Protein AF-A0A1E7L9Y3-F1 (afdb_monomer)

Secondary structure (DSSP, 8-state):
---SHHHHHHHHHHHHHHHHHHHTTSSS-HHHHHHHHHTT--HHHHHHHHTS-HHHHHHHHHHHHHHTT-SSHHHHHHHHHHTT-SPPP---TT--PPPPHHHHHHHHHHHTT--HHHHHHHHTS-HHHHHHHHHHHHHHTT-SSHHHHHHHHHHHHHHHHTT-----TTT-------HHHHHHHH-GGG----SS------TT-HHHHHHHHHHHHHHHHT---

Foldseek 3Di:
DPPDVVVLVVVLVLLVVLQVVLCVVAVDRLLVLLQCVLVQDDLVRVCVVVVHDSVSSVVSLVSLCVSNVAPDSLLSLLVCLVSCSHPQDPQPPPLPDDDDPLLLLLLVCSNNRDDLVRSCVVVVHDSVVSVVSVVVLCVSRVRNDSSNSSSNSSSVLVVVQVDPQPCPPQPNDRDTDGPVNVDVVPDPPPPDDDDDDDDDDDPPRPVVVVVVVVVVVVVVVPDDD

pLDDT: mean 78.8, std 20.74, range [34.38, 98.5]

Mean predicted aligned error: 11.63 Å

Solvent-accessible surface area (backbone atoms only — not comparable to full-atom values): 13146 Å² total; per-residue (Å²): 142,80,75,65,71,60,54,54,55,54,51,39,53,52,51,50,51,37,48,54,56,47,33,77,78,35,103,52,64,52,69,56,56,51,42,40,34,36,71,31,46,49,55,63,56,50,11,58,75,72,74,50,56,44,65,59,43,53,50,50,56,49,50,49,19,62,59,72,70,26,84,38,66,24,12,40,36,29,52,34,47,77,57,64,69,44,73,83,69,84,70,71,88,78,69,76,73,77,79,51,70,68,54,53,55,54,42,51,41,31,28,71,36,48,51,64,63,55,45,11,62,76,69,72,48,55,52,68,57,48,51,51,49,52,50,52,48,26,59,71,67,70,28,75,36,67,22,12,39,24,38,57,50,52,47,53,52,50,58,70,46,57,68,58,71,58,68,45,90,88,65,79,55,80,62,75,58,46,68,64,60,52,52,67,73,62,46,86,89,72,78,71,90,67,89,77,85,86,77,81,87,58,94,86,39,72,75,58,57,52,56,51,50,50,54,54,50,55,56,62,73,68,60,81,133

Radius of gyration: 22.55 Å; Cα contacts (8 Å, |Δi|>4): 216; chains: 1; bounding box: 69×43×46 Å

Sequence (225 aa):
MSTSTDRTATRTDALRKAIEQAARQTPRNPFEVIHLLAGGKRGPEIARTFGVGPDAIKDDTRLLRIKTRSRNNAELVGVCCVQGIVPLIPHPTGITKRILLRHSEILELKALGYTYEQTANTLRISLNTVQAHAKQFMFDFSARTAPHAVALYRQRINSVQGHINVSCENCQSSQCFSVFDVRQKLGEQKWKSDQYGQSFWCPNCPRVNSSIRAAHNARRAQTPQ

Structure (mmCIF, N/CA/C/O backbone):
data_AF-A0A1E7L9Y3-F1
#
_entry.id   AF-A0A1E7L9Y3-F1
#
loop_
_atom_site.group_PDB
_atom_site.id
_atom_site.type_symbol
_atom_site.label_atom_id
_atom_site.label_alt_id
_atom_site.label_comp_id
_atom_site.label_asym_id
_atom_site.label_entity_id
_atom_site.label_seq_id
_atom_site.pdbx_PDB_ins_code
_atom_site.Cartn_x
_atom_site.Cartn_y
_atom_site.Cartn_z
_atom_site.occupancy
_atom_site.B_iso_or_equiv
_atom_site.auth_seq_id
_atom_site.auth_comp_id
_atom_site.auth_asym_id
_atom_site.auth_atom_id
_atom_site.pdbx_PDB_model_num
ATOM 1 N N . MET A 1 1 ? -26.320 22.349 -11.290 1.00 55.09 1 MET A N 1
ATOM 2 C CA . MET A 1 1 ? -25.420 22.001 -10.163 1.00 55.09 1 MET A CA 1
ATOM 3 C C . MET A 1 1 ? -24.636 20.725 -10.508 1.00 55.09 1 MET A C 1
ATOM 5 O O . MET A 1 1 ? -24.915 19.680 -9.939 1.00 55.09 1 MET A O 1
ATOM 9 N N . SER A 1 2 ? -23.671 20.792 -11.437 1.00 53.31 2 SER A N 1
ATOM 10 C CA . SER A 1 2 ? -23.019 19.599 -12.034 1.00 53.31 2 SER A CA 1
ATOM 11 C C . SER A 1 2 ? -21.495 19.531 -11.817 1.00 53.31 2 SER A C 1
ATOM 13 O O . SER A 1 2 ? -20.782 18.941 -12.614 1.00 53.31 2 SER A O 1
ATOM 15 N N . THR A 1 3 ? -20.957 20.135 -10.754 1.00 66.06 3 THR A N 1
ATOM 16 C CA . THR A 1 3 ? -19.504 20.383 -10.616 1.00 66.06 3 THR A CA 1
ATOM 17 C C . THR A 1 3 ? -18.697 19.302 -9.877 1.00 66.06 3 THR A C 1
ATOM 19 O O . THR A 1 3 ? -17.488 19.456 -9.717 1.00 66.06 3 THR A O 1
ATOM 22 N N . SER A 1 4 ? -19.316 18.219 -9.389 1.00 62.91 4 SER A N 1
ATOM 23 C CA . SER A 1 4 ? -18.624 17.232 -8.534 1.00 62.91 4 SER A CA 1
ATOM 24 C C . SER A 1 4 ? -17.903 16.126 -9.319 1.00 62.91 4 SER A C 1
ATOM 26 O O . SER A 1 4 ? -16.740 15.854 -9.028 1.00 62.91 4 SER A O 1
ATOM 28 N N . THR A 1 5 ? -18.537 15.549 -10.344 1.00 70.12 5 THR A N 1
ATOM 29 C CA . THR A 1 5 ? -17.988 14.423 -11.128 1.00 70.12 5 THR A CA 1
ATOM 30 C C . THR A 1 5 ? -16.746 14.807 -11.942 1.00 70.12 5 THR A C 1
ATOM 32 O O . THR A 1 5 ? -15.845 13.994 -12.149 1.00 70.12 5 THR A O 1
ATOM 35 N N . ASP A 1 6 ? -16.653 16.074 -12.344 1.00 74.06 6 ASP A N 1
ATOM 36 C CA . ASP A 1 6 ? -15.557 16.597 -13.166 1.00 74.06 6 ASP A CA 1
ATOM 37 C C . ASP A 1 6 ? -14.222 16.677 -12.389 1.00 74.06 6 ASP A C 1
ATOM 39 O O . ASP A 1 6 ? -13.128 16.418 -12.903 1.00 74.06 6 ASP A O 1
ATOM 43 N N . ARG A 1 7 ? -14.300 16.921 -11.071 1.00 77.62 7 ARG A N 1
ATOM 44 C CA . ARG A 1 7 ? -13.115 17.012 -10.198 1.00 77.62 7 ARG A CA 1
ATOM 45 C C . ARG A 1 7 ? -12.420 15.667 -10.001 1.00 77.62 7 ARG A C 1
ATOM 47 O O . ARG A 1 7 ? -11.196 15.630 -9.873 1.00 77.62 7 ARG A O 1
ATOM 54 N N . THR A 1 8 ? -13.175 14.569 -9.951 1.00 75.50 8 THR A N 1
ATOM 55 C CA . THR A 1 8 ? -12.606 13.224 -9.788 1.00 75.50 8 THR A CA 1
ATOM 56 C C . THR A 1 8 ? -11.886 12.766 -11.048 1.00 75.50 8 THR A C 1
ATOM 58 O O . THR A 1 8 ? -10.740 12.342 -10.934 1.00 75.50 8 THR A O 1
ATOM 61 N N . ALA A 1 9 ? -12.490 12.951 -12.228 1.00 78.38 9 ALA A N 1
ATOM 62 C CA . ALA A 1 9 ? -11.870 12.596 -13.508 1.00 78.38 9 ALA A CA 1
ATOM 63 C C . ALA A 1 9 ? -10.541 13.343 -13.712 1.00 78.38 9 ALA A C 1
ATOM 65 O O . ALA A 1 9 ? -9.497 12.726 -13.924 1.00 78.38 9 ALA A O 1
ATOM 66 N N . THR A 1 10 ? -10.550 14.659 -13.475 1.00 84.94 10 THR A N 1
ATOM 67 C CA . THR A 1 10 ? -9.348 15.503 -13.567 1.00 84.94 10 THR A CA 1
ATOM 68 C C . THR A 1 10 ? -8.225 15.023 -12.635 1.00 84.94 10 THR A C 1
ATOM 70 O O . THR A 1 10 ? -7.048 15.023 -13.002 1.00 84.94 10 THR A O 1
ATOM 73 N N . ARG A 1 11 ? -8.565 14.586 -11.413 1.00 86.19 11 ARG A N 1
ATOM 74 C CA . ARG A 1 11 ? -7.581 14.091 -10.439 1.00 86.19 11 ARG A CA 1
ATOM 75 C C . ARG A 1 11 ? -7.005 12.730 -10.837 1.00 86.19 11 ARG A C 1
ATOM 77 O O . ARG A 1 11 ? -5.801 12.527 -10.670 1.00 86.19 11 ARG A O 1
ATOM 84 N N . THR A 1 12 ? -7.836 11.824 -11.349 1.00 85.44 12 THR A N 1
ATOM 85 C CA . THR A 1 12 ? -7.396 10.512 -11.845 1.00 85.44 12 THR A CA 1
ATOM 86 C C . THR A 1 12 ? -6.431 10.677 -13.014 1.00 85.44 12 THR A C 1
ATOM 88 O O . THR A 1 12 ? -5.347 10.093 -12.992 1.00 85.44 12 THR A O 1
ATOM 91 N N . ASP A 1 13 ? -6.752 11.552 -13.968 1.00 86.94 13 ASP A N 1
ATOM 92 C CA . ASP A 1 13 ? -5.899 11.826 -15.126 1.00 86.94 13 ASP A CA 1
ATOM 93 C C . ASP A 1 13 ? -4.568 12.466 -14.731 1.00 86.94 13 ASP A C 1
ATOM 95 O O . ASP A 1 13 ? -3.515 12.091 -15.250 1.00 86.94 13 ASP A O 1
ATOM 99 N N . ALA A 1 14 ? -4.580 13.400 -13.775 1.00 88.38 14 ALA A N 1
ATOM 100 C CA . ALA A 1 14 ? -3.355 14.004 -13.256 1.00 88.38 14 ALA A CA 1
ATOM 101 C C . ALA A 1 14 ? -2.440 12.964 -12.589 1.00 88.38 14 ALA A C 1
ATOM 103 O O . ALA A 1 14 ? -1.227 12.973 -12.813 1.00 88.38 14 ALA A O 1
ATOM 104 N N . LEU A 1 15 ? -3.009 12.041 -11.803 1.00 88.88 15 LEU A N 1
ATOM 105 C CA . LEU A 1 15 ? -2.243 10.954 -11.192 1.00 88.88 15 LEU A CA 1
ATOM 106 C C . LEU A 1 15 ? -1.694 9.993 -12.251 1.00 88.88 15 LEU A C 1
ATOM 108 O O . LEU A 1 15 ? -0.523 9.618 -12.185 1.00 88.88 15 LEU A O 1
ATOM 112 N N . ARG A 1 16 ? -2.514 9.624 -13.239 1.00 90.19 16 ARG A N 1
ATOM 113 C CA . ARG A 1 16 ? -2.102 8.745 -14.336 1.00 90.19 16 ARG A CA 1
ATOM 114 C C . ARG A 1 16 ? -0.939 9.350 -15.117 1.00 90.19 16 ARG A C 1
ATOM 116 O O . ARG A 1 16 ? 0.085 8.694 -15.269 1.00 90.19 16 ARG A O 1
ATOM 123 N N . LYS A 1 17 ? -1.034 10.634 -15.476 1.00 89.88 17 LYS A N 1
ATOM 124 C CA . LYS A 1 17 ? 0.053 11.391 -16.118 1.00 89.88 17 LYS A CA 1
ATOM 125 C C . LYS A 1 17 ? 1.317 11.436 -15.257 1.00 89.88 17 LYS A C 1
ATOM 127 O O . LYS A 1 17 ? 2.416 11.303 -15.785 1.00 89.88 17 LYS A O 1
ATOM 132 N N . ALA A 1 18 ? 1.198 11.601 -13.937 1.00 86.88 18 ALA A N 1
ATOM 133 C CA . ALA A 1 18 ? 2.355 11.587 -13.039 1.00 86.88 18 ALA A CA 1
ATOM 134 C C . ALA A 1 18 ? 3.056 10.215 -13.008 1.00 86.88 18 ALA A C 1
ATOM 136 O O . ALA A 1 18 ? 4.289 10.154 -12.995 1.00 86.88 18 ALA A O 1
ATOM 137 N N . ILE A 1 19 ? 2.284 9.124 -13.038 1.00 85.12 19 ILE A N 1
ATOM 138 C CA . ILE A 1 19 ? 2.801 7.751 -13.123 1.00 85.12 19 ILE A CA 1
ATOM 139 C C . ILE A 1 19 ? 3.438 7.499 -14.497 1.00 85.12 19 ILE A C 1
ATOM 141 O O . ILE A 1 19 ? 4.550 6.986 -14.569 1.00 85.12 19 ILE A O 1
ATOM 145 N N . GLU A 1 20 ? 2.805 7.930 -15.586 1.00 88.00 20 GLU A N 1
ATOM 146 C CA . GLU A 1 20 ? 3.357 7.835 -16.946 1.00 88.00 20 GLU A CA 1
ATOM 147 C C . GLU A 1 20 ? 4.657 8.635 -17.103 1.00 88.00 20 GLU A C 1
ATOM 149 O O . GLU A 1 20 ? 5.596 8.186 -17.755 1.00 88.00 20 GLU A O 1
ATOM 154 N N . GLN A 1 21 ? 4.773 9.799 -16.461 1.00 85.31 21 GLN A N 1
ATOM 155 C CA . GLN A 1 21 ? 6.038 10.535 -16.411 1.00 85.31 21 GLN A CA 1
ATOM 156 C C . GLN A 1 21 ? 7.130 9.760 -15.665 1.00 85.31 21 GLN A C 1
ATOM 158 O O . GLN A 1 21 ? 8.289 9.815 -16.072 1.00 85.31 21 GLN A O 1
ATOM 163 N N . ALA A 1 22 ? 6.784 9.037 -14.595 1.00 79.31 22 ALA A N 1
ATOM 164 C CA . ALA A 1 22 ? 7.725 8.144 -13.919 1.00 79.31 22 ALA A CA 1
ATOM 165 C C . ALA A 1 22 ? 8.143 6.974 -14.830 1.00 79.31 22 ALA A C 1
ATOM 167 O O . ALA A 1 22 ? 9.312 6.592 -14.831 1.00 79.31 22 ALA A O 1
ATOM 168 N N . ALA A 1 23 ? 7.223 6.470 -15.662 1.00 81.50 23 ALA A N 1
ATOM 169 C CA . ALA A 1 23 ? 7.503 5.435 -16.662 1.00 81.50 23 ALA A CA 1
ATOM 170 C C . ALA A 1 23 ? 8.553 5.870 -17.696 1.00 81.50 23 ALA A C 1
ATOM 172 O O . ALA A 1 23 ? 9.257 5.036 -18.239 1.00 81.50 23 ALA A O 1
ATOM 173 N N . ARG A 1 24 ? 8.691 7.173 -17.975 1.00 84.19 24 ARG A N 1
ATOM 174 C CA . ARG A 1 24 ? 9.738 7.678 -18.887 1.00 84.19 24 ARG A CA 1
ATOM 175 C C . ARG A 1 24 ? 11.131 7.685 -18.260 1.00 84.19 24 ARG A C 1
ATOM 177 O O . ARG A 1 24 ? 12.122 7.736 -18.974 1.00 84.19 24 ARG A O 1
ATOM 184 N N . GLN A 1 25 ? 11.200 7.706 -16.931 1.00 81.50 25 GLN A N 1
ATOM 185 C CA . GLN A 1 25 ? 12.446 7.794 -16.162 1.00 81.50 25 GLN A CA 1
ATOM 186 C C . GLN A 1 25 ? 12.905 6.433 -15.641 1.00 81.50 25 GLN A C 1
ATOM 188 O O . GLN A 1 25 ? 14.018 6.305 -15.141 1.00 81.50 25 GLN A O 1
ATOM 193 N N . THR A 1 26 ? 12.040 5.428 -15.735 1.00 80.31 26 THR A N 1
ATOM 194 C CA . THR A 1 26 ? 12.312 4.070 -15.284 1.00 80.31 26 THR A CA 1
ATOM 195 C C . THR A 1 26 ? 12.183 3.143 -16.483 1.00 80.31 26 THR A C 1
ATOM 197 O O . THR A 1 26 ? 11.253 3.289 -17.266 1.00 80.31 26 THR A O 1
ATOM 200 N N . PRO A 1 27 ? 13.080 2.166 -16.662 1.00 72.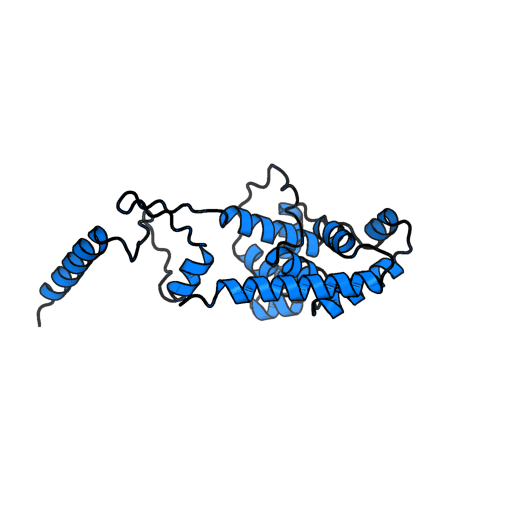69 27 PRO A N 1
ATOM 201 C CA . PRO A 1 27 ? 12.964 1.217 -17.769 1.00 72.69 27 PRO A CA 1
ATOM 202 C C . PRO A 1 27 ? 11.774 0.250 -17.602 1.00 72.69 27 PRO A C 1
ATOM 204 O O . PRO A 1 27 ? 11.532 -0.585 -18.466 1.00 72.69 27 PRO A O 1
ATOM 207 N N . ARG A 1 28 ? 11.056 0.315 -16.475 1.00 88.06 28 ARG A N 1
ATOM 208 C CA . ARG A 1 28 ? 10.052 -0.660 -16.039 1.00 88.06 28 ARG A CA 1
ATOM 209 C C . ARG A 1 28 ? 8.675 -0.016 -16.006 1.00 88.06 28 ARG A C 1
ATOM 211 O O . ARG A 1 28 ? 8.541 1.165 -15.698 1.00 88.06 28 ARG A O 1
ATOM 218 N N . ASN A 1 29 ? 7.638 -0.805 -16.280 1.00 91.94 29 ASN A N 1
ATOM 219 C CA . ASN A 1 29 ? 6.268 -0.314 -16.231 1.00 91.94 29 ASN A CA 1
ATOM 220 C C . ASN A 1 29 ? 5.867 -0.008 -14.769 1.00 91.94 29 ASN A C 1
ATOM 222 O O . ASN A 1 29 ? 5.747 -0.928 -13.954 1.00 91.94 29 ASN A O 1
ATOM 226 N N . PRO A 1 30 ? 5.620 1.262 -14.399 1.00 92.88 30 PRO A N 1
ATOM 227 C CA . PRO A 1 30 ? 5.332 1.623 -13.015 1.00 92.88 30 PRO A CA 1
ATOM 228 C C . PRO A 1 30 ? 3.996 1.069 -12.513 1.00 92.88 30 PRO A C 1
ATOM 230 O O . PRO A 1 30 ? 3.852 0.804 -11.318 1.00 92.88 30 PRO A O 1
ATOM 233 N N . PHE A 1 31 ? 3.028 0.854 -13.409 1.00 93.56 31 PHE A N 1
ATOM 234 C CA . PHE A 1 31 ? 1.752 0.235 -13.055 1.00 93.56 31 PHE A CA 1
ATOM 235 C C . PHE A 1 31 ? 1.953 -1.204 -12.580 1.00 93.56 31 PHE A C 1
ATOM 237 O O . PHE A 1 31 ? 1.324 -1.630 -11.614 1.00 93.56 31 PHE A O 1
ATOM 244 N N . GLU A 1 32 ? 2.880 -1.927 -13.202 1.00 95.12 32 GLU A N 1
ATOM 245 C CA . GLU A 1 32 ? 3.200 -3.303 -12.841 1.00 95.12 32 GLU A CA 1
ATOM 246 C C . GLU A 1 32 ? 3.916 -3.381 -11.485 1.00 95.12 32 GLU A C 1
ATOM 248 O O . GLU A 1 32 ? 3.566 -4.214 -10.650 1.00 95.12 32 GLU A O 1
ATOM 253 N N . VAL A 1 33 ? 4.833 -2.451 -11.191 1.00 96.31 33 VAL A N 1
ATOM 254 C CA . VAL A 1 33 ? 5.458 -2.346 -9.857 1.00 96.31 33 VAL A CA 1
ATOM 255 C C . VAL A 1 33 ? 4.400 -2.112 -8.773 1.00 96.31 33 VAL A C 1
ATOM 257 O O . VAL A 1 33 ? 4.411 -2.784 -7.739 1.00 96.31 33 VAL A O 1
ATOM 260 N N . ILE A 1 34 ? 3.457 -1.191 -9.004 1.00 96.50 34 ILE A N 1
ATOM 261 C CA . ILE A 1 34 ? 2.356 -0.917 -8.067 1.00 96.50 34 ILE A CA 1
ATOM 262 C C . ILE A 1 34 ? 1.451 -2.149 -7.928 1.00 96.50 34 ILE A C 1
ATOM 264 O O . ILE A 1 34 ? 1.059 -2.489 -6.810 1.00 96.50 34 ILE A O 1
ATOM 268 N N . HIS A 1 35 ? 1.158 -2.846 -9.027 1.00 95.69 35 HIS A N 1
ATOM 269 C CA . HIS A 1 35 ? 0.357 -4.067 -9.015 1.00 95.69 35 HIS A CA 1
ATOM 270 C C . HIS A 1 35 ? 1.017 -5.175 -8.184 1.00 95.69 35 HIS A C 1
ATOM 272 O O . HIS A 1 35 ? 0.372 -5.774 -7.325 1.00 95.69 35 HIS A O 1
ATOM 278 N N . LEU A 1 36 ? 2.323 -5.397 -8.350 1.00 96.50 36 LEU A N 1
ATOM 279 C CA . LEU A 1 36 ? 3.069 -6.387 -7.572 1.00 96.50 36 LEU A CA 1
ATOM 280 C C . LEU A 1 36 ? 3.144 -6.014 -6.081 1.00 96.50 36 LEU A C 1
ATOM 282 O O . LEU A 1 36 ? 3.015 -6.892 -5.224 1.00 96.50 36 LEU A O 1
ATOM 286 N N . LEU A 1 37 ? 3.300 -4.724 -5.752 1.00 97.12 37 LEU A N 1
ATOM 287 C CA . LEU A 1 37 ? 3.219 -4.240 -4.367 1.00 97.12 37 LEU A CA 1
ATOM 288 C C . LEU A 1 37 ? 1.842 -4.508 -3.754 1.00 97.12 37 LEU A C 1
ATOM 290 O O . LEU A 1 37 ? 1.753 -4.979 -2.616 1.00 97.12 37 LEU A O 1
ATOM 294 N N . ALA A 1 38 ? 0.781 -4.219 -4.508 1.00 96.56 38 ALA A N 1
ATOM 295 C CA . ALA A 1 38 ? -0.590 -4.465 -4.093 1.00 96.56 38 ALA A CA 1
ATOM 296 C C . ALA A 1 38 ? -0.861 -5.969 -3.921 1.00 96.56 38 ALA A C 1
ATOM 298 O O . ALA A 1 38 ? -1.507 -6.349 -2.953 1.00 96.56 38 ALA A O 1
ATOM 299 N N . GLY A 1 39 ? -0.274 -6.829 -4.760 1.00 95.56 39 GLY A N 1
ATOM 300 C CA . GLY A 1 39 ? -0.293 -8.293 -4.624 1.00 95.56 39 GLY A CA 1
ATOM 301 C C . GLY A 1 39 ? 0.621 -8.857 -3.525 1.00 95.56 39 GLY A C 1
ATOM 302 O O . GLY A 1 39 ? 0.790 -10.071 -3.407 1.00 95.56 39 GLY A O 1
ATOM 303 N N . GLY A 1 40 ? 1.262 -8.005 -2.719 1.00 96.06 40 GLY A N 1
ATOM 304 C CA . GLY A 1 40 ? 2.063 -8.433 -1.572 1.00 96.06 40 GLY A CA 1
ATOM 305 C C . GLY A 1 40 ? 3.446 -8.967 -1.894 1.00 96.06 40 GLY A C 1
ATOM 306 O O . GLY A 1 40 ? 4.041 -9.637 -1.044 1.00 96.06 40 GLY A O 1
ATOM 307 N N . LYS A 1 41 ? 3.980 -8.662 -3.079 1.00 97.56 41 LYS A N 1
ATOM 308 C CA . LYS A 1 41 ? 5.383 -8.925 -3.396 1.00 97.56 41 LYS A CA 1
ATOM 309 C C . LYS A 1 41 ? 6.283 -7.924 -2.665 1.00 97.56 41 LYS A C 1
ATOM 311 O O . LYS A 1 41 ? 5.975 -6.737 -2.549 1.00 97.56 41 LYS A O 1
ATOM 316 N N . ARG A 1 42 ? 7.407 -8.410 -2.142 1.00 97.62 42 ARG A N 1
ATOM 317 C CA . ARG A 1 42 ? 8.467 -7.589 -1.528 1.00 97.62 42 ARG A CA 1
ATOM 318 C C . ARG A 1 42 ? 9.461 -7.120 -2.592 1.00 97.62 42 ARG A C 1
ATOM 320 O O . ARG A 1 42 ? 9.576 -7.751 -3.633 1.00 97.62 42 ARG A O 1
ATOM 327 N N . GLY A 1 43 ? 10.238 -6.072 -2.305 1.00 97.12 43 GLY A N 1
ATOM 328 C CA . GLY A 1 43 ? 11.237 -5.513 -3.235 1.00 97.12 43 GLY A CA 1
ATOM 329 C C . GLY A 1 43 ? 12.118 -6.561 -3.940 1.00 97.12 43 GLY A C 1
ATOM 330 O O . GLY A 1 43 ? 12.152 -6.559 -5.165 1.00 97.12 43 GLY A O 1
ATOM 331 N N . PRO A 1 44 ? 12.732 -7.524 -3.221 1.00 98.00 44 PRO A N 1
ATOM 332 C CA . PRO A 1 44 ? 13.519 -8.588 -3.852 1.00 98.00 44 PRO A CA 1
ATOM 333 C C . PRO A 1 44 ? 12.708 -9.539 -4.746 1.00 98.00 44 PRO A C 1
ATOM 335 O O . PRO A 1 44 ? 13.233 -10.069 -5.716 1.00 98.00 44 PRO A O 1
ATOM 338 N N . GLU A 1 45 ? 11.433 -9.779 -4.430 1.00 98.06 45 GLU A N 1
ATOM 339 C CA . GLU A 1 45 ? 10.552 -10.608 -5.263 1.00 98.06 45 GLU A CA 1
ATOM 340 C C . GLU A 1 45 ? 10.167 -9.875 -6.548 1.00 98.06 45 GLU A C 1
ATOM 342 O O . GLU A 1 45 ? 10.200 -10.474 -7.614 1.00 98.06 45 GLU A O 1
ATOM 347 N N . ILE A 1 46 ? 9.857 -8.579 -6.443 1.00 97.62 46 ILE A N 1
ATOM 348 C CA . ILE A 1 46 ? 9.580 -7.706 -7.590 1.00 97.62 46 ILE A CA 1
ATOM 349 C C . ILE A 1 46 ? 10.818 -7.621 -8.487 1.00 97.62 46 ILE A C 1
ATOM 351 O O . ILE A 1 46 ? 10.716 -7.765 -9.698 1.00 97.62 46 ILE A O 1
ATOM 355 N N . ALA A 1 47 ? 11.998 -7.453 -7.888 1.00 96.88 47 ALA A N 1
ATOM 356 C CA . ALA A 1 47 ? 13.264 -7.375 -8.607 1.00 96.88 47 ALA A CA 1
ATOM 357 C C . ALA A 1 47 ? 13.532 -8.649 -9.423 1.00 96.88 47 ALA A C 1
ATOM 359 O O . ALA A 1 47 ? 13.892 -8.558 -10.594 1.00 96.88 47 ALA A O 1
ATOM 360 N N . ARG A 1 48 ? 13.250 -9.828 -8.844 1.00 97.56 48 ARG A N 1
ATOM 361 C CA . ARG A 1 48 ? 13.301 -11.107 -9.567 1.00 97.56 48 ARG A CA 1
ATOM 362 C C . ARG A 1 48 ? 12.312 -11.171 -10.727 1.00 97.56 48 ARG A C 1
ATOM 364 O O . ARG A 1 48 ? 12.698 -11.647 -11.785 1.00 97.56 48 ARG A O 1
ATOM 371 N N . THR A 1 49 ? 11.083 -10.677 -10.559 1.00 96.94 49 THR A N 1
ATOM 372 C CA . THR A 1 49 ? 10.094 -10.630 -11.652 1.00 96.94 49 THR A CA 1
ATOM 373 C C . THR A 1 49 ? 10.598 -9.821 -12.850 1.00 96.94 49 THR A C 1
ATOM 375 O O . THR A 1 49 ? 10.371 -10.220 -13.984 1.00 96.94 49 THR A O 1
ATOM 378 N N . PHE A 1 50 ? 11.318 -8.722 -12.609 1.00 96.31 50 PHE A N 1
ATOM 379 C CA . PHE A 1 50 ? 11.854 -7.859 -13.669 1.00 96.31 50 PHE A CA 1
ATOM 380 C C . PHE A 1 50 ? 13.275 -8.219 -14.133 1.00 96.31 50 PHE A C 1
ATOM 382 O O . PHE A 1 50 ? 13.784 -7.569 -15.040 1.00 96.31 50 PHE A O 1
ATOM 389 N N . GLY A 1 51 ? 13.941 -9.198 -13.512 1.00 95.75 51 GLY A N 1
ATOM 390 C CA . GLY A 1 51 ? 15.337 -9.532 -13.822 1.00 95.75 51 GLY A CA 1
ATOM 391 C C . GLY A 1 51 ? 16.338 -8.425 -13.462 1.00 95.75 51 GLY A C 1
ATOM 392 O O . GLY A 1 51 ? 17.313 -8.219 -14.178 1.00 95.75 51 GLY A O 1
ATOM 393 N N . VAL A 1 52 ? 16.101 -7.683 -12.373 1.00 96.56 52 VAL A N 1
ATOM 394 C CA . VAL A 1 52 ? 16.937 -6.540 -11.950 1.00 96.56 52 VAL A CA 1
ATOM 395 C C . VAL A 1 52 ? 17.396 -6.658 -10.497 1.00 96.56 52 VAL A C 1
ATOM 397 O O . VAL A 1 52 ? 16.923 -7.504 -9.739 1.00 96.56 52 VAL A O 1
ATOM 400 N N . GLY A 1 53 ? 18.318 -5.784 -10.083 1.00 96.56 53 GLY A N 1
ATOM 401 C CA . GLY A 1 53 ? 18.765 -5.691 -8.692 1.00 96.56 53 GLY A CA 1
ATOM 402 C C . GLY A 1 53 ? 17.684 -5.128 -7.745 1.00 96.56 53 GLY A C 1
ATOM 403 O O . GLY A 1 53 ? 16.891 -4.278 -8.160 1.00 96.56 53 GLY A O 1
ATOM 404 N N . PRO A 1 54 ? 17.651 -5.534 -6.458 1.00 96.88 54 PRO A N 1
ATOM 405 C CA . PRO A 1 54 ? 16.704 -5.007 -5.467 1.00 96.88 54 PRO A CA 1
ATOM 406 C C . PRO A 1 54 ? 16.746 -3.483 -5.296 1.00 96.88 54 PRO A C 1
ATOM 408 O O . PRO A 1 54 ? 15.702 -2.868 -5.066 1.00 96.88 54 PRO A O 1
ATOM 411 N N . ASP A 1 55 ? 17.925 -2.873 -5.439 1.00 97.19 55 ASP A N 1
ATOM 412 C CA . ASP A 1 55 ? 18.094 -1.421 -5.327 1.00 97.19 55 ASP A CA 1
ATOM 413 C C . ASP A 1 55 ? 17.383 -0.665 -6.451 1.00 97.19 55 ASP A C 1
ATOM 415 O O . ASP A 1 55 ? 16.755 0.358 -6.196 1.00 97.19 55 ASP A O 1
ATOM 419 N N . ALA A 1 56 ? 17.335 -1.227 -7.662 1.00 95.81 56 ALA A N 1
ATOM 420 C CA . ALA A 1 56 ? 16.597 -0.624 -8.767 1.00 95.81 56 ALA A CA 1
ATOM 421 C C . ALA A 1 56 ? 15.089 -0.516 -8.461 1.00 95.81 56 ALA A C 1
ATOM 423 O O . ALA A 1 56 ? 14.468 0.507 -8.732 1.00 95.81 56 ALA A O 1
ATOM 424 N N . ILE A 1 57 ? 14.499 -1.532 -7.819 1.00 97.19 57 ILE A N 1
ATOM 425 C CA . ILE A 1 57 ? 13.092 -1.482 -7.380 1.00 97.19 57 ILE A CA 1
ATOM 426 C C . ILE A 1 57 ? 12.898 -0.496 -6.224 1.00 97.19 57 ILE A C 1
ATOM 428 O O . ILE A 1 57 ? 11.865 0.173 -6.123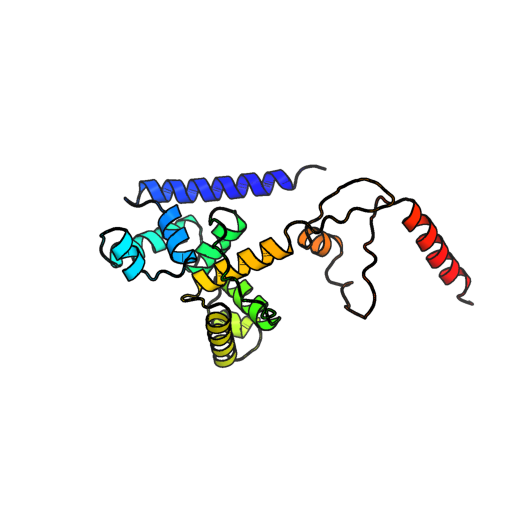 1.00 97.19 57 ILE A O 1
ATOM 432 N N . LYS A 1 58 ? 13.877 -0.384 -5.324 1.00 96.94 58 LYS A N 1
ATOM 433 C CA . LYS A 1 58 ? 13.846 0.608 -4.245 1.00 96.94 58 LYS A CA 1
ATOM 434 C C . LYS A 1 58 ? 13.842 2.033 -4.811 1.00 96.94 58 LYS A C 1
ATOM 436 O O . LYS A 1 58 ? 13.055 2.855 -4.337 1.00 96.94 58 LYS A O 1
ATOM 441 N N . ASP A 1 59 ? 14.642 2.299 -5.837 1.00 96.44 59 ASP A N 1
ATOM 442 C CA . ASP A 1 59 ? 14.690 3.596 -6.512 1.00 96.44 59 ASP A CA 1
ATOM 443 C C . ASP A 1 59 ? 13.409 3.887 -7.296 1.00 96.44 59 ASP A C 1
ATOM 445 O O . ASP A 1 59 ? 12.831 4.965 -7.133 1.00 96.44 59 ASP A O 1
ATOM 449 N N . ASP A 1 60 ? 12.882 2.911 -8.038 1.00 95.75 60 ASP A N 1
ATOM 450 C CA . ASP A 1 60 ? 11.605 3.054 -8.746 1.00 95.75 60 ASP A CA 1
ATOM 451 C C . ASP A 1 60 ? 10.457 3.365 -7.778 1.00 95.75 60 ASP A C 1
ATOM 453 O O . ASP A 1 60 ? 9.696 4.314 -7.967 1.00 95.75 60 ASP A O 1
ATOM 457 N N . THR A 1 61 ? 10.337 2.597 -6.690 1.00 96.81 61 THR A N 1
ATOM 458 C CA . THR A 1 61 ? 9.289 2.822 -5.681 1.00 96.81 61 THR A CA 1
ATOM 459 C C . THR A 1 61 ? 9.476 4.146 -4.938 1.00 96.81 61 THR A C 1
ATOM 461 O O . THR A 1 61 ? 8.494 4.768 -4.527 1.00 96.81 61 THR A O 1
ATOM 464 N N . ARG A 1 62 ? 10.715 4.633 -4.784 1.00 97.00 62 ARG A N 1
ATOM 465 C CA . ARG A 1 62 ? 10.997 5.987 -4.283 1.00 97.00 62 ARG A CA 1
ATOM 466 C C . ARG A 1 62 ? 10.516 7.053 -5.266 1.00 97.00 62 ARG A C 1
ATOM 468 O O . ARG A 1 62 ? 9.837 7.983 -4.835 1.00 97.00 62 ARG A O 1
ATOM 475 N N . LEU A 1 63 ? 10.823 6.916 -6.554 1.00 95.88 63 LEU A N 1
ATOM 476 C CA . LEU A 1 63 ? 10.394 7.862 -7.581 1.00 95.88 63 LEU A CA 1
ATOM 477 C C . LEU A 1 63 ? 8.868 7.916 -7.691 1.00 95.88 63 LEU A C 1
ATOM 479 O O . LEU A 1 63 ? 8.295 9.006 -7.715 1.00 95.88 63 LEU A O 1
ATOM 483 N N . LEU A 1 64 ? 8.207 6.756 -7.682 1.00 95.94 64 LEU A N 1
ATOM 484 C CA . LEU A 1 64 ? 6.748 6.674 -7.703 1.00 95.94 64 LEU A CA 1
ATOM 485 C C . LEU A 1 64 ? 6.137 7.415 -6.521 1.00 95.94 64 LEU A C 1
ATOM 487 O O . LEU A 1 64 ? 5.280 8.268 -6.722 1.00 95.94 64 LEU A O 1
ATOM 491 N N . ARG A 1 65 ? 6.647 7.180 -5.308 1.00 97.06 65 ARG A N 1
ATOM 492 C CA . ARG A 1 65 ? 6.217 7.910 -4.108 1.00 97.06 65 ARG A CA 1
ATOM 493 C C . ARG A 1 65 ? 6.375 9.422 -4.238 1.00 97.06 65 ARG A C 1
ATOM 495 O O . ARG A 1 65 ? 5.466 10.153 -3.862 1.00 97.06 65 ARG A O 1
ATOM 502 N N . ILE A 1 66 ? 7.486 9.902 -4.795 1.00 95.88 66 ILE A N 1
ATOM 503 C CA . ILE A 1 66 ? 7.697 11.340 -5.024 1.00 95.88 66 ILE A CA 1
ATOM 504 C C . ILE A 1 66 ? 6.640 11.888 -5.994 1.00 95.88 66 ILE A C 1
ATOM 506 O O . ILE A 1 66 ? 6.008 12.905 -5.711 1.00 95.88 66 ILE A O 1
ATOM 510 N N . LYS A 1 67 ? 6.402 11.195 -7.112 1.00 93.38 67 LYS A N 1
ATOM 511 C CA . LYS A 1 67 ? 5.453 11.619 -8.153 1.00 93.38 67 LYS A CA 1
ATOM 512 C C . LYS A 1 67 ? 4.003 11.600 -7.676 1.00 93.38 67 LYS A C 1
ATOM 514 O O . LYS A 1 67 ? 3.245 12.509 -8.004 1.00 93.38 67 LYS A O 1
ATOM 519 N N . THR A 1 68 ? 3.629 10.618 -6.860 1.00 92.75 68 THR A N 1
ATOM 520 C CA . THR A 1 68 ? 2.287 10.514 -6.269 1.00 92.75 68 THR A CA 1
ATOM 521 C C . THR A 1 68 ? 2.145 11.276 -4.950 1.00 92.75 68 THR A C 1
ATOM 523 O O . THR A 1 68 ? 1.065 11.265 -4.362 1.00 92.75 68 THR A O 1
ATOM 526 N N . ARG A 1 69 ? 3.215 11.935 -4.478 1.00 96.19 69 ARG A N 1
ATOM 527 C CA . ARG A 1 69 ? 3.303 12.606 -3.167 1.00 96.19 69 ARG A CA 1
ATOM 528 C C . ARG A 1 69 ? 2.951 11.690 -1.992 1.00 96.19 69 ARG A C 1
ATOM 530 O O . ARG A 1 69 ? 2.400 12.133 -0.991 1.00 96.19 69 ARG A O 1
ATOM 537 N N . SER A 1 70 ? 3.265 10.408 -2.120 1.00 96.75 70 SER A N 1
ATOM 538 C CA . SER A 1 70 ? 3.027 9.404 -1.090 1.00 96.75 70 SER A CA 1
ATOM 539 C C . SER A 1 70 ? 4.248 9.267 -0.187 1.00 96.75 70 SER A C 1
ATOM 541 O O . SER A 1 70 ? 5.384 9.193 -0.649 1.00 96.75 70 SER A O 1
ATOM 543 N N . ARG A 1 71 ? 4.034 9.169 1.121 1.00 97.56 71 ARG A N 1
ATOM 544 C CA . ARG A 1 71 ? 5.100 9.053 2.126 1.00 97.56 71 ARG A CA 1
ATOM 545 C C . ARG A 1 71 ? 5.691 7.647 2.157 1.00 97.56 71 ARG A C 1
ATOM 547 O O . ARG A 1 71 ? 6.898 7.453 2.315 1.00 97.56 71 ARG A O 1
ATOM 554 N N . ASN A 1 72 ? 4.851 6.636 1.964 1.00 97.94 72 ASN A N 1
ATOM 555 C CA . ASN A 1 72 ? 5.251 5.232 1.986 1.00 97.94 72 ASN A CA 1
ATOM 556 C C . ASN A 1 72 ? 4.494 4.396 0.942 1.00 97.94 72 ASN A C 1
ATOM 558 O O . ASN A 1 72 ? 3.588 4.881 0.266 1.00 97.94 72 ASN A O 1
ATOM 562 N N . ASN A 1 73 ? 4.894 3.131 0.790 1.00 97.88 73 ASN A N 1
ATOM 563 C CA . ASN A 1 73 ? 4.318 2.240 -0.220 1.00 97.88 73 ASN A CA 1
ATOM 564 C C . ASN A 1 73 ? 2.846 1.891 0.067 1.00 97.88 73 ASN A C 1
ATOM 566 O O . ASN A 1 73 ? 2.111 1.579 -0.862 1.00 97.88 73 ASN A O 1
ATOM 570 N N . ALA A 1 74 ? 2.409 1.939 1.332 1.00 97.81 74 ALA A N 1
ATOM 571 C CA . ALA A 1 74 ? 1.017 1.677 1.688 1.00 97.81 74 ALA A CA 1
ATOM 572 C C . ALA A 1 74 ? 0.108 2.834 1.251 1.00 97.81 74 ALA A C 1
ATOM 574 O O . ALA A 1 74 ? -0.958 2.591 0.694 1.00 97.81 74 ALA A O 1
ATOM 575 N N . GLU A 1 75 ? 0.566 4.076 1.418 1.00 97.88 75 GLU A N 1
ATOM 576 C CA . GLU A 1 75 ? -0.113 5.261 0.889 1.00 97.88 75 GLU A C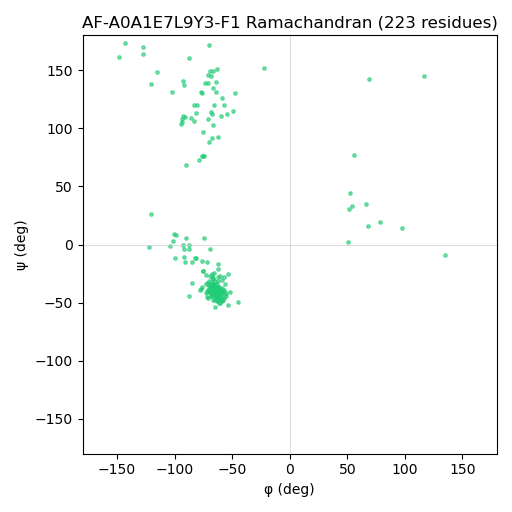A 1
ATOM 577 C C . GLU A 1 75 ? -0.122 5.282 -0.639 1.00 97.88 75 GLU A C 1
ATOM 579 O O . GLU A 1 75 ? -1.167 5.529 -1.231 1.00 97.88 75 GLU A O 1
ATOM 584 N N . LEU A 1 76 ? 1.008 4.957 -1.280 1.00 97.69 76 LEU A N 1
ATOM 585 C CA . LEU A 1 76 ? 1.096 4.846 -2.740 1.00 97.69 76 LEU A CA 1
ATOM 586 C C . LEU A 1 76 ? 0.019 3.898 -3.286 1.00 97.69 76 LEU A C 1
ATOM 588 O O . LEU A 1 76 ? -0.758 4.280 -4.161 1.00 97.69 76 LEU A O 1
ATOM 592 N N . VAL A 1 77 ? -0.063 2.684 -2.735 1.00 97.31 77 VAL A N 1
ATOM 593 C CA . VAL A 1 77 ? -1.083 1.702 -3.126 1.00 97.31 77 VAL A CA 1
A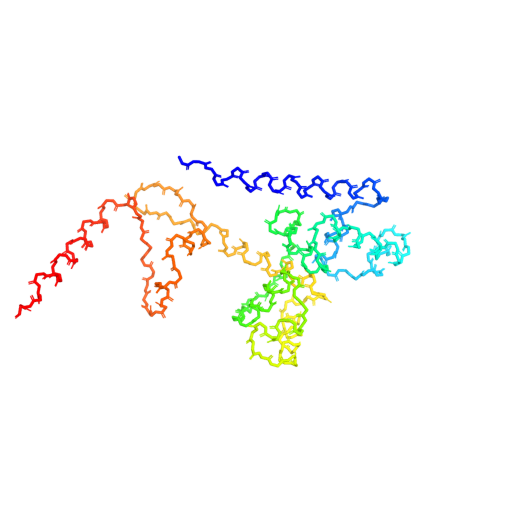TOM 594 C C . VAL A 1 77 ? -2.486 2.193 -2.771 1.00 97.31 77 VAL A C 1
ATOM 596 O O . VAL A 1 77 ? -3.378 2.113 -3.608 1.00 97.31 77 VAL A O 1
ATOM 599 N N . GLY A 1 78 ? -2.688 2.769 -1.582 1.00 95.81 78 GLY A N 1
ATOM 600 C CA . GLY A 1 78 ? -3.979 3.315 -1.160 1.00 95.81 78 GLY A CA 1
ATOM 601 C C . GLY A 1 78 ? -4.523 4.380 -2.116 1.00 95.81 78 GLY A C 1
ATOM 602 O O . GLY A 1 78 ? -5.685 4.304 -2.516 1.00 95.81 78 GLY A O 1
ATOM 603 N N . VAL A 1 79 ? -3.679 5.329 -2.532 1.00 95.19 79 VAL A N 1
ATOM 604 C CA . VAL A 1 79 ? -4.017 6.363 -3.521 1.00 95.19 79 VAL A CA 1
ATOM 605 C C . VAL A 1 79 ? -4.351 5.732 -4.872 1.00 95.19 79 VAL A C 1
ATOM 607 O O . VAL A 1 79 ? -5.375 6.071 -5.464 1.00 95.19 79 VAL A O 1
ATOM 610 N N . CYS A 1 80 ? -3.542 4.781 -5.344 1.00 95.06 80 CYS A N 1
ATOM 611 C CA . CYS A 1 80 ? -3.775 4.128 -6.632 1.00 95.06 80 CYS A CA 1
ATOM 612 C C . CYS A 1 80 ? -5.056 3.269 -6.637 1.00 95.06 80 CYS A C 1
ATOM 614 O O . CYS A 1 80 ? -5.755 3.234 -7.647 1.00 95.06 80 CYS A O 1
ATOM 616 N N . CYS A 1 81 ? -5.415 2.629 -5.518 1.00 94.06 81 CYS A N 1
ATOM 617 C CA . CYS A 1 81 ? -6.680 1.901 -5.376 1.00 94.06 81 CYS A CA 1
ATOM 618 C C . CYS A 1 81 ? -7.898 2.835 -5.432 1.00 94.06 81 CYS A C 1
ATOM 620 O O . CYS A 1 81 ? -8.870 2.524 -6.112 1.00 94.06 81 CYS A O 1
ATOM 622 N N . VAL A 1 82 ? -7.855 3.984 -4.744 1.00 91.38 82 VAL A N 1
ATOM 623 C CA . VAL A 1 82 ? -8.959 4.969 -4.758 1.00 91.38 82 VAL A CA 1
ATOM 624 C C . VAL A 1 82 ? -9.198 5.530 -6.162 1.00 91.38 82 VAL A C 1
ATOM 626 O O . VAL A 1 82 ? -10.324 5.859 -6.511 1.00 91.38 82 VAL A O 1
ATOM 629 N N . GLN A 1 83 ? -8.145 5.625 -6.970 1.00 90.88 83 GLN A N 1
ATOM 630 C CA . GLN A 1 83 ? -8.201 6.144 -8.337 1.00 90.88 83 GLN A CA 1
ATOM 631 C C . GLN A 1 83 ? -8.470 5.051 -9.388 1.00 90.88 83 GLN A C 1
ATOM 633 O O . GLN A 1 83 ? -8.402 5.330 -10.579 1.00 90.88 83 GLN A O 1
ATOM 638 N N . GLY A 1 84 ? -8.733 3.805 -8.970 1.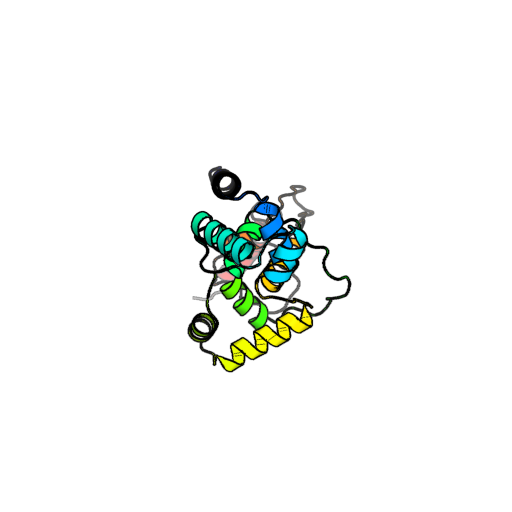00 90.38 84 GLY A N 1
ATOM 639 C CA . GLY A 1 84 ? -9.016 2.694 -9.886 1.00 90.38 84 GLY A CA 1
ATOM 640 C C . GLY A 1 84 ? -7.826 2.253 -10.745 1.00 90.38 84 GLY A C 1
ATOM 641 O O . GLY A 1 84 ? -8.014 1.561 -11.739 1.00 90.38 84 GLY A O 1
ATOM 642 N N . ILE A 1 85 ? -6.603 2.650 -10.383 1.00 90.44 85 ILE A N 1
ATOM 643 C CA . ILE A 1 85 ? -5.382 2.314 -11.128 1.00 90.44 85 ILE A CA 1
ATOM 644 C C . ILE A 1 85 ? -4.943 0.879 -10.835 1.00 90.44 85 ILE A C 1
ATOM 646 O O . ILE A 1 85 ? -4.478 0.170 -11.724 1.00 90.44 85 ILE A O 1
ATOM 650 N N . VAL A 1 86 ? -5.068 0.452 -9.577 1.00 89.38 86 VAL A N 1
ATOM 651 C CA . VAL A 1 86 ? -4.779 -0.932 -9.194 1.00 89.38 86 VAL A CA 1
ATOM 652 C C . VAL A 1 86 ? -6.019 -1.771 -9.490 1.00 89.38 86 VAL A C 1
ATOM 654 O O . VAL A 1 86 ? -7.068 -1.486 -8.905 1.00 89.38 86 VAL A O 1
ATOM 657 N N . PRO A 1 87 ? -5.928 -2.795 -10.358 1.00 81.75 87 PRO A N 1
ATOM 658 C CA . PRO A 1 87 ? -7.051 -3.689 -10.595 1.00 81.75 87 PRO A CA 1
ATOM 659 C C . PRO A 1 87 ? -7.410 -4.436 -9.308 1.00 81.75 87 PRO A C 1
ATOM 661 O O . PRO A 1 87 ? -6.558 -4.683 -8.450 1.00 81.75 87 PRO A O 1
ATOM 664 N N . LEU A 1 88 ? -8.686 -4.795 -9.181 1.00 78.69 88 LEU A N 1
ATOM 665 C CA . LEU A 1 88 ? -9.194 -5.581 -8.061 1.00 78.69 88 LEU A CA 1
ATOM 666 C C . LEU A 1 88 ? -8.415 -6.902 -7.984 1.00 78.69 88 LEU A C 1
ATOM 668 O O . LEU A 1 88 ? -8.396 -7.679 -8.936 1.00 78.69 88 LEU A O 1
ATOM 672 N N . ILE A 1 89 ? -7.752 -7.143 -6.856 1.00 80.25 89 ILE A N 1
ATOM 673 C CA . ILE A 1 89 ? -6.994 -8.372 -6.621 1.00 80.25 89 ILE A CA 1
ATOM 674 C C . ILE A 1 89 ? -8.015 -9.466 -6.312 1.00 80.25 89 ILE A C 1
ATOM 676 O O . ILE A 1 89 ? -8.871 -9.239 -5.467 1.00 80.25 89 ILE A O 1
ATOM 680 N N . PRO A 1 90 ? -7.994 -10.650 -6.936 1.00 74.06 90 PRO A N 1
ATOM 681 C CA . PRO A 1 90 ? -8.930 -11.712 -6.579 1.00 74.06 90 PRO A CA 1
ATOM 682 C C . PRO A 1 90 ? -8.932 -11.916 -5.060 1.00 74.06 90 PRO A C 1
ATOM 684 O O . PRO A 1 90 ? -7.897 -12.224 -4.466 1.00 74.06 90 PRO A O 1
ATOM 687 N N . HIS A 1 91 ? -10.068 -11.636 -4.413 1.00 71.25 91 HIS A N 1
ATOM 688 C CA . HIS A 1 91 ? -10.143 -11.776 -2.966 1.00 71.25 91 HIS A CA 1
ATOM 689 C C . HIS A 1 91 ? -10.002 -13.267 -2.658 1.00 71.25 91 HIS A C 1
ATOM 691 O O . HIS A 1 91 ? -10.668 -14.060 -3.330 1.00 71.25 91 HIS A O 1
ATOM 697 N N . PRO A 1 92 ? -9.181 -13.673 -1.674 1.00 70.06 92 PRO A N 1
ATOM 698 C CA . PRO A 1 92 ? -9.148 -15.060 -1.249 1.00 70.06 92 PRO A CA 1
ATOM 699 C C . PRO A 1 92 ? -10.575 -15.472 -0.880 1.00 70.06 92 PRO A C 1
ATOM 701 O O . PRO A 1 92 ? -11.173 -14.930 0.056 1.00 70.06 92 PRO A O 1
ATOM 704 N N . THR A 1 93 ? -11.157 -16.374 -1.666 1.00 68.69 93 THR A N 1
ATOM 705 C CA . THR A 1 93 ? -12.477 -16.937 -1.397 1.00 68.69 93 THR A CA 1
ATOM 706 C C . THR A 1 93 ? -12.401 -17.627 -0.042 1.00 68.69 93 THR A C 1
ATOM 708 O O . THR A 1 93 ? -11.686 -18.613 0.102 1.00 68.69 93 THR A O 1
ATOM 711 N N . GLY A 1 94 ? -13.066 -17.067 0.973 1.00 67.88 94 GLY A N 1
ATOM 712 C CA . GLY A 1 94 ? -13.050 -17.617 2.332 1.00 67.88 94 GLY A CA 1
ATOM 713 C C . GLY A 1 94 ? -12.835 -16.608 3.460 1.00 67.88 94 GLY A C 1
ATOM 714 O O . GLY A 1 94 ? -13.046 -16.962 4.617 1.00 67.88 94 GLY A O 1
ATOM 715 N N . ILE A 1 95 ? -12.493 -15.343 3.179 1.00 67.50 95 ILE A N 1
ATOM 716 C CA . ILE A 1 95 ? -12.412 -14.315 4.235 1.00 67.50 95 ILE A CA 1
ATOM 717 C C . ILE A 1 95 ? -13.827 -13.818 4.581 1.00 67.50 95 ILE A C 1
ATOM 719 O O . ILE A 1 95 ? -14.236 -12.703 4.260 1.00 67.50 95 ILE A O 1
ATOM 723 N N . THR A 1 96 ? -14.602 -14.655 5.266 1.00 68.94 96 THR A N 1
ATOM 724 C CA . THR A 1 96 ? -15.908 -14.275 5.833 1.00 68.94 96 THR A CA 1
ATOM 725 C C . THR A 1 96 ? -15.758 -13.442 7.103 1.00 68.94 96 THR A C 1
ATOM 727 O O . THR A 1 96 ? -16.706 -12.792 7.546 1.00 68.94 96 THR A O 1
ATOM 730 N N . LYS A 1 97 ? -14.551 -13.407 7.684 1.00 79.44 97 LYS A N 1
ATOM 731 C CA . LYS A 1 97 ? -14.295 -12.723 8.949 1.00 79.44 97 LYS A CA 1
ATOM 732 C C . LYS A 1 97 ? -14.653 -11.242 8.834 1.00 79.44 97 LYS A C 1
ATOM 734 O O . LYS A 1 97 ? -14.204 -10.527 7.927 1.00 79.44 97 LYS A O 1
ATOM 739 N N . ARG A 1 98 ? -15.502 -10.777 9.749 1.00 82.62 98 ARG A N 1
ATOM 740 C CA . ARG A 1 98 ? -15.902 -9.372 9.855 1.00 82.62 98 ARG A CA 1
ATOM 741 C C . ARG A 1 98 ? -14.676 -8.531 10.218 1.00 82.62 98 ARG A C 1
ATOM 743 O O . ARG A 1 98 ? -13.956 -8.869 11.155 1.00 82.62 98 ARG A O 1
ATOM 750 N N . ILE A 1 99 ? -14.444 -7.435 9.491 1.00 82.62 99 ILE A N 1
ATOM 751 C CA . ILE A 1 99 ? -13.420 -6.455 9.879 1.00 82.62 99 ILE A CA 1
ATOM 752 C C . ILE A 1 99 ? -13.863 -5.821 11.195 1.00 82.62 99 ILE A C 1
ATOM 754 O O . ILE A 1 99 ? -14.933 -5.218 11.266 1.00 82.62 99 ILE A O 1
ATOM 758 N N . LEU A 1 100 ? -13.041 -5.971 12.232 1.00 88.69 100 LEU A N 1
ATOM 759 C CA . LEU A 1 100 ? -13.217 -5.234 13.478 1.00 88.69 100 LEU A CA 1
ATOM 760 C C . LEU A 1 100 ? -13.038 -3.739 13.201 1.00 88.69 100 LEU A C 1
ATOM 762 O O . LEU A 1 100 ? -12.117 -3.357 12.481 1.00 88.69 100 LEU A O 1
ATOM 766 N N . LEU A 1 101 ? -13.862 -2.893 13.823 1.00 90.75 101 LEU A N 1
ATOM 767 C CA . LEU A 1 101 ? -13.826 -1.439 13.621 1.00 90.75 101 LEU A CA 1
ATOM 768 C C . LEU A 1 101 ? -12.412 -0.853 13.811 1.00 90.75 101 LEU A C 1
ATOM 770 O O . LEU A 1 101 ? -11.946 -0.052 13.003 1.00 90.75 101 LEU A O 1
ATOM 774 N N . ARG A 1 102 ? -11.680 -1.338 14.821 1.00 92.62 102 ARG A N 1
ATOM 775 C CA . ARG A 1 102 ? -10.292 -0.923 15.077 1.00 92.62 102 ARG A CA 1
ATOM 776 C C . ARG A 1 102 ? -9.326 -1.287 13.950 1.00 92.62 102 ARG A C 1
ATOM 778 O O . ARG A 1 102 ? -8.397 -0.535 13.673 1.00 92.62 102 ARG A O 1
ATOM 785 N N . HIS A 1 103 ? -9.538 -2.413 13.269 1.00 94.19 103 HIS A N 1
ATOM 786 C CA . HIS A 1 103 ? -8.704 -2.789 12.127 1.00 94.19 103 HIS A CA 1
ATOM 787 C C . HIS A 1 103 ? -8.935 -1.843 10.945 1.00 94.19 103 HIS A C 1
ATOM 789 O O . HIS A 1 103 ? -7.962 -1.413 10.329 1.00 94.19 103 HIS A O 1
ATOM 795 N N . SER A 1 104 ? -10.190 -1.468 10.661 1.00 94.00 104 SER A N 1
ATOM 796 C CA . SER A 1 104 ? -10.488 -0.493 9.602 1.00 94.00 104 SER A CA 1
ATOM 797 C C . SER A 1 104 ? -9.853 0.871 9.867 1.00 94.00 104 SER A C 1
ATOM 799 O O . SER A 1 104 ? -9.242 1.423 8.958 1.00 94.00 104 SER A O 1
ATOM 801 N N . GLU A 1 105 ? -9.909 1.376 11.103 1.00 96.50 105 GLU A N 1
ATOM 802 C CA . GLU A 1 105 ? -9.293 2.663 11.468 1.00 96.50 105 GLU A CA 1
ATOM 803 C C . GLU A 1 105 ? -7.771 2.647 11.253 1.00 96.50 105 GLU A C 1
ATOM 805 O O . GLU A 1 105 ? -7.209 3.553 10.636 1.00 96.50 105 GLU A O 1
ATOM 810 N N . ILE A 1 106 ? -7.092 1.586 11.707 1.00 97.12 106 ILE A N 1
ATOM 811 C CA . ILE A 1 106 ? -5.641 1.432 11.521 1.00 97.12 106 ILE A CA 1
ATOM 812 C C . ILE A 1 106 ? -5.290 1.370 10.030 1.00 97.12 106 ILE A C 1
ATOM 814 O O . ILE A 1 106 ? -4.332 2.011 9.596 1.00 97.12 106 ILE A O 1
ATOM 818 N N . LEU A 1 107 ? -6.046 0.619 9.228 1.00 95.75 107 LEU A N 1
ATOM 819 C CA . LEU A 1 107 ? -5.785 0.486 7.791 1.00 95.75 107 LEU A CA 1
ATOM 820 C C . LEU A 1 107 ? -6.071 1.758 7.019 1.00 95.75 107 LEU A C 1
ATOM 822 O O . LEU A 1 107 ? -5.365 2.053 6.059 1.00 95.75 107 LEU A O 1
ATOM 826 N N . GLU A 1 108 ? -7.076 2.516 7.434 1.00 96.12 108 GLU A N 1
ATOM 827 C CA . GLU A 1 108 ? -7.365 3.818 6.861 1.00 96.12 108 GLU A CA 1
ATOM 828 C C . GLU A 1 108 ? -6.204 4.783 7.109 1.00 96.12 108 GLU A C 1
ATOM 830 O O . GLU A 1 108 ? -5.672 5.350 6.155 1.00 96.12 108 GLU A O 1
ATOM 835 N N . LEU A 1 109 ? -5.702 4.864 8.344 1.00 97.69 109 LEU A N 1
ATOM 836 C CA . LEU A 1 109 ? -4.512 5.658 8.666 1.00 97.69 109 LEU A CA 1
ATOM 837 C C . LEU A 1 109 ? -3.266 5.168 7.907 1.00 97.69 109 LEU A C 1
ATOM 839 O O . LEU A 1 109 ? -2.465 5.976 7.428 1.00 97.69 109 LEU A O 1
ATOM 843 N N . LYS A 1 110 ? -3.115 3.854 7.703 1.00 97.56 110 LYS A N 1
ATOM 844 C CA . LYS A 1 110 ? -2.034 3.297 6.871 1.00 97.56 110 LYS A CA 1
ATOM 845 C C . LYS A 1 110 ? -2.173 3.640 5.397 1.00 97.56 110 LYS A C 1
ATOM 847 O O . LYS A 1 110 ? -1.170 3.984 4.775 1.00 97.56 110 LYS A O 1
ATOM 852 N N . ALA A 1 111 ? -3.385 3.597 4.856 1.00 96.50 111 ALA A N 1
ATOM 853 C CA . ALA A 1 111 ? -3.682 4.015 3.491 1.00 96.50 111 ALA A CA 1
ATOM 854 C C . ALA A 1 111 ? -3.458 5.519 3.292 1.00 96.50 111 ALA A C 1
ATOM 856 O O . ALA A 1 111 ? -3.206 5.950 2.173 1.00 96.50 111 ALA A O 1
ATOM 857 N N . LEU A 1 112 ? -3.526 6.304 4.369 1.00 96.06 112 LEU A N 1
ATOM 858 C CA . LEU A 1 112 ? -3.141 7.710 4.376 1.00 96.06 112 LEU A CA 1
ATOM 859 C C . LEU A 1 112 ? -1.635 7.912 4.550 1.00 96.06 112 LEU A C 1
ATOM 861 O O . LEU A 1 112 ? -1.181 9.026 4.364 1.00 96.06 112 LEU A O 1
ATOM 865 N N . GLY A 1 113 ? -0.850 6.891 4.902 1.00 97.31 113 GLY A N 1
ATOM 866 C CA . GLY A 1 113 ? 0.608 6.987 5.032 1.00 97.31 113 GLY A CA 1
ATOM 867 C C . GLY A 1 113 ? 1.147 7.205 6.444 1.00 97.31 113 GLY A C 1
ATOM 868 O O . GLY A 1 113 ? 2.328 7.514 6.598 1.00 97.31 113 GLY A O 1
ATOM 869 N N . TYR A 1 114 ? 0.329 7.014 7.479 1.00 98.12 114 TYR A N 1
ATOM 870 C CA . TYR A 1 114 ? 0.751 7.196 8.868 1.00 98.12 114 TYR A CA 1
ATOM 871 C C . TYR A 1 114 ? 1.711 6.080 9.325 1.00 98.12 114 TYR A C 1
ATOM 873 O O . TYR A 1 114 ? 1.515 4.887 9.043 1.00 98.12 114 TYR A O 1
ATOM 881 N N . THR A 1 115 ? 2.752 6.438 10.083 1.00 97.75 115 THR A N 1
ATOM 882 C CA . THR A 1 115 ? 3.616 5.454 10.769 1.00 97.75 115 THR A CA 1
ATOM 883 C C . THR A 1 115 ? 2.860 4.771 11.917 1.00 97.75 115 THR A C 1
ATOM 885 O O . THR A 1 115 ? 1.711 5.113 12.199 1.00 97.75 115 THR A O 1
ATOM 888 N N . TYR A 1 116 ? 3.430 3.735 12.543 1.00 97.62 116 TYR A N 1
ATOM 889 C CA . TYR A 1 116 ? 2.744 3.073 13.664 1.00 97.62 116 TYR A CA 1
ATOM 890 C C . TYR A 1 116 ? 2.632 3.991 14.883 1.00 97.62 116 TYR A C 1
ATOM 892 O O . TYR A 1 116 ? 1.592 4.007 15.528 1.00 97.62 116 TYR A O 1
ATOM 900 N N . GLU A 1 117 ? 3.649 4.809 15.126 1.00 98.44 117 GLU A N 1
ATOM 901 C CA . GLU A 1 117 ? 3.708 5.816 16.184 1.00 98.44 117 GLU A CA 1
ATOM 902 C C . GLU A 1 117 ? 2.657 6.900 15.948 1.00 98.44 117 GLU A C 1
ATOM 904 O O . GLU A 1 117 ? 1.865 7.207 16.832 1.00 98.44 117 GLU A O 1
ATOM 909 N N . GLN A 1 118 ? 2.575 7.422 14.719 1.00 98.31 118 GLN A N 1
ATOM 910 C CA . GLN A 1 118 ? 1.545 8.395 14.356 1.00 98.31 118 GLN A CA 1
ATOM 911 C C . GLN A 1 118 ? 0.141 7.798 14.494 1.00 98.31 118 GLN A C 1
ATOM 913 O O . GLN A 1 118 ? -0.745 8.448 15.032 1.00 98.31 118 GLN A O 1
ATOM 918 N N . THR A 1 119 ? -0.053 6.547 14.065 1.00 98.19 119 THR A N 1
ATOM 919 C CA . THR A 1 119 ? -1.333 5.831 14.212 1.00 98.19 119 THR A CA 1
ATOM 920 C C . THR A 1 119 ? -1.709 5.665 15.688 1.00 98.19 119 THR A C 1
ATOM 922 O O . THR A 1 119 ? -2.849 5.927 16.060 1.00 98.19 119 THR A O 1
ATOM 925 N N . ALA A 1 120 ? -0.752 5.270 16.532 1.00 98.19 120 ALA A N 1
ATOM 926 C CA . ALA A 1 120 ? -0.933 5.106 17.973 1.00 98.19 120 ALA A CA 1
ATOM 927 C C . ALA A 1 120 ? -1.350 6.425 18.635 1.00 98.19 120 ALA A C 1
ATOM 929 O O . ALA A 1 120 ? -2.352 6.469 19.349 1.00 98.19 120 ALA A O 1
ATOM 930 N N . ASN A 1 121 ? -0.652 7.512 18.301 1.00 98.25 121 ASN A N 1
ATOM 931 C CA . ASN A 1 121 ? -0.957 8.852 18.794 1.00 98.25 121 ASN A CA 1
ATOM 932 C C . ASN A 1 121 ? -2.341 9.331 18.333 1.00 98.25 121 ASN A C 1
ATOM 934 O O . ASN A 1 121 ? -3.117 9.832 19.145 1.00 98.25 121 ASN A O 1
ATOM 938 N N . THR A 1 122 ? -2.687 9.142 17.054 1.00 98.19 122 THR A N 1
ATOM 939 C CA . THR A 1 122 ? -3.997 9.531 16.506 1.00 98.19 122 THR A CA 1
ATOM 940 C C . THR A 1 122 ? -5.145 8.765 17.161 1.00 98.19 122 THR A C 1
ATOM 942 O O . THR A 1 122 ? -6.172 9.360 17.474 1.00 98.19 122 THR A O 1
ATOM 945 N N . LEU A 1 123 ? -4.972 7.464 17.410 1.00 97.50 123 LEU A N 1
ATOM 946 C CA . LEU A 1 123 ? -5.999 6.613 18.018 1.00 97.50 123 LEU A CA 1
ATOM 947 C C . LEU A 1 123 ? -5.973 6.618 19.556 1.00 97.50 123 LEU A C 1
ATOM 949 O O . LEU A 1 123 ? -6.841 5.998 20.169 1.00 97.50 123 LEU A O 1
ATOM 953 N N . ARG A 1 124 ? -5.005 7.309 20.177 1.00 97.56 124 ARG A N 1
ATOM 954 C CA . ARG A 1 124 ? -4.769 7.343 21.633 1.00 97.56 124 ARG A CA 1
ATOM 955 C C . ARG A 1 124 ? -4.661 5.943 22.254 1.00 97.56 124 ARG A C 1
ATOM 957 O O . ARG A 1 124 ? -5.237 5.668 23.303 1.00 97.56 124 ARG A O 1
ATOM 964 N N . ILE A 1 125 ? -3.920 5.055 21.595 1.00 97.94 125 ILE A N 1
ATOM 965 C CA . ILE A 1 125 ? -3.625 3.693 22.069 1.00 97.94 125 ILE A CA 1
ATOM 966 C C . ILE A 1 125 ? -2.120 3.443 22.051 1.00 97.94 125 ILE A C 1
ATOM 968 O O . ILE A 1 125 ? -1.369 4.173 21.411 1.00 97.94 125 ILE A O 1
ATOM 972 N N . SER A 1 126 ? -1.663 2.398 22.743 1.00 98.31 126 SER A N 1
ATOM 973 C CA . SER A 1 126 ? -0.234 2.081 22.774 1.00 98.31 126 SER A CA 1
ATOM 974 C C . SER A 1 126 ? 0.288 1.639 21.398 1.00 98.31 126 SER A C 1
ATOM 976 O O . SER A 1 126 ? -0.423 0.997 20.616 1.00 98.31 126 SER A O 1
ATOM 978 N N . LEU A 1 127 ? 1.566 1.921 21.123 1.00 98.50 127 LEU A N 1
ATOM 979 C CA . LEU A 1 127 ? 2.255 1.458 19.913 1.00 98.50 127 LEU A CA 1
ATOM 980 C C . LEU A 1 127 ? 2.178 -0.070 19.761 1.00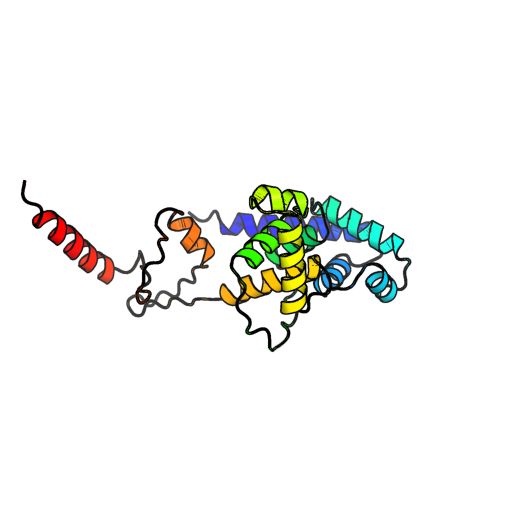 98.50 127 LEU A C 1
ATOM 982 O O . LEU A 1 127 ? 1.891 -0.574 18.674 1.00 98.50 127 LEU A O 1
ATOM 986 N N . ASN A 1 128 ? 2.361 -0.801 20.863 1.00 98.12 128 ASN A N 1
ATOM 987 C CA . ASN A 1 128 ? 2.291 -2.262 20.885 1.00 98.12 128 ASN A CA 1
ATOM 988 C C . ASN A 1 128 ? 0.893 -2.766 20.500 1.00 98.12 128 ASN A C 1
ATOM 990 O O . ASN A 1 128 ? 0.774 -3.730 19.745 1.00 98.12 128 ASN A O 1
ATOM 994 N N . THR A 1 129 ? -0.167 -2.078 20.939 1.00 97.69 129 THR A N 1
ATOM 995 C CA . THR A 1 129 ? -1.553 -2.394 20.563 1.00 97.69 129 THR A CA 1
ATOM 996 C C . THR A 1 129 ? -1.777 -2.214 19.060 1.00 97.69 129 THR A C 1
ATOM 998 O O . THR A 1 129 ? -2.346 -3.097 18.418 1.00 97.69 129 THR A O 1
ATOM 1001 N N . VAL A 1 130 ? -1.280 -1.123 18.462 1.00 98.12 130 VAL A N 1
ATOM 1002 C CA . VAL A 1 130 ? -1.366 -0.913 17.002 1.00 98.12 130 VAL A CA 1
ATOM 1003 C C . VAL A 1 130 ? -0.638 -2.021 16.247 1.00 98.12 130 VAL A C 1
ATOM 1005 O O . VAL A 1 130 ? -1.173 -2.566 15.282 1.00 98.12 130 VAL A O 1
ATOM 1008 N N . GLN A 1 131 ? 0.576 -2.373 16.675 1.00 97.38 131 GLN A N 1
ATOM 1009 C CA . GLN A 1 131 ? 1.362 -3.427 16.035 1.00 97.38 131 GLN A CA 1
ATOM 1010 C C . GLN A 1 131 ? 0.690 -4.800 16.156 1.00 97.38 131 GLN A C 1
ATOM 1012 O O . GLN A 1 131 ? 0.680 -5.553 15.182 1.00 97.38 131 GLN A O 1
ATOM 1017 N N . ALA A 1 132 ? 0.101 -5.117 17.313 1.00 96.94 132 ALA A N 1
ATOM 1018 C CA . ALA A 1 132 ? -0.651 -6.349 17.522 1.00 96.94 132 ALA A CA 1
ATOM 1019 C C . ALA A 1 132 ? -1.868 -6.427 16.587 1.00 96.94 132 ALA A C 1
ATOM 1021 O O . ALA A 1 132 ? -2.023 -7.417 15.873 1.00 96.94 132 ALA A O 1
ATOM 1022 N N . HIS A 1 133 ? -2.665 -5.357 16.493 1.00 96.12 133 HIS A N 1
ATOM 1023 C CA . HIS A 1 133 ? -3.787 -5.293 15.551 1.00 96.12 133 HIS A CA 1
ATOM 1024 C C . HIS A 1 133 ? -3.338 -5.375 14.090 1.00 96.12 133 HIS A C 1
ATOM 1026 O O . HIS A 1 133 ? -3.962 -6.077 13.298 1.00 96.12 133 HIS A O 1
ATOM 1032 N N . ALA A 1 134 ? -2.245 -4.705 13.718 1.00 95.44 134 ALA A N 1
ATOM 1033 C CA . ALA A 1 134 ? -1.707 -4.779 12.363 1.00 95.44 134 ALA A CA 1
ATOM 1034 C C . ALA A 1 134 ? -1.255 -6.206 12.011 1.00 95.44 134 ALA A C 1
ATOM 1036 O O . ALA A 1 134 ? -1.547 -6.683 10.916 1.00 95.44 134 ALA A O 1
ATOM 1037 N N . LYS A 1 135 ? -0.592 -6.913 12.939 1.00 95.56 135 LYS A N 1
ATOM 1038 C CA . LYS A 1 135 ? -0.212 -8.326 12.774 1.00 95.56 135 LYS A CA 1
ATOM 1039 C C . LYS A 1 135 ? -1.436 -9.230 12.653 1.00 95.56 135 LYS A C 1
ATOM 1041 O O . LYS A 1 135 ? -1.499 -10.019 11.714 1.00 95.56 135 LYS A O 1
ATOM 1046 N N . GLN A 1 136 ? -2.409 -9.080 13.552 1.00 93.69 136 GLN A N 1
ATOM 1047 C CA . GLN A 1 136 ? -3.639 -9.869 13.524 1.00 93.69 136 GLN A CA 1
ATOM 1048 C C . GLN A 1 136 ? -4.405 -9.655 12.219 1.00 93.69 136 GLN A C 1
ATOM 1050 O O . GLN A 1 136 ? -4.861 -10.616 11.611 1.00 93.69 136 GLN A O 1
ATOM 1055 N N . PHE A 1 137 ? -4.507 -8.410 11.753 1.00 91.44 137 PHE A N 1
ATOM 1056 C CA . PHE A 1 137 ? -5.135 -8.113 10.473 1.00 91.44 137 PHE A CA 1
ATOM 1057 C C . PHE A 1 137 ? -4.365 -8.734 9.304 1.00 91.44 137 PHE A C 1
ATOM 1059 O O . PHE A 1 137 ? -4.973 -9.357 8.440 1.00 91.44 137 PHE A O 1
ATOM 1066 N N . MET A 1 138 ? -3.035 -8.596 9.261 1.00 93.50 138 MET A N 1
ATOM 1067 C CA . MET A 1 138 ? -2.237 -9.219 8.200 1.00 93.50 138 MET A CA 1
ATOM 1068 C C . MET A 1 138 ? -2.453 -10.735 8.154 1.00 93.50 138 MET A C 1
ATOM 1070 O O . MET A 1 138 ? -2.586 -11.289 7.069 1.00 93.50 138 MET A O 1
ATOM 1074 N N . PHE A 1 139 ? -2.561 -11.384 9.313 1.00 92.94 139 PHE A N 1
ATOM 1075 C CA . PHE A 1 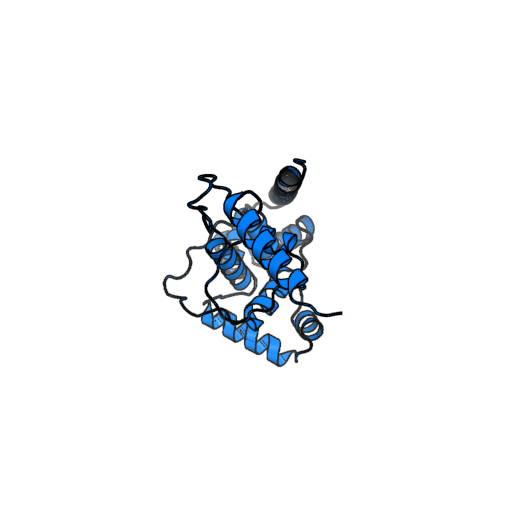139 ? -2.898 -12.801 9.409 1.00 92.94 139 PHE A CA 1
ATOM 1076 C C . PHE A 1 139 ? -4.319 -13.097 8.903 1.00 92.94 139 PHE A C 1
ATOM 1078 O O . PHE A 1 139 ? -4.489 -13.897 7.988 1.00 92.94 139 PHE A O 1
ATOM 1085 N N . ASP A 1 140 ? -5.327 -12.394 9.427 1.00 89.25 140 ASP A N 1
ATOM 1086 C CA . ASP A 1 140 ? -6.744 -12.591 9.085 1.00 89.25 140 ASP A CA 1
ATOM 1087 C C . ASP A 1 140 ? -7.034 -12.396 7.587 1.00 89.25 140 ASP A C 1
ATOM 1089 O O . ASP A 1 140 ? -7.941 -13.020 7.040 1.00 89.25 140 ASP A O 1
ATOM 1093 N N . PHE A 1 141 ? -6.269 -11.525 6.926 1.00 87.50 141 PHE A N 1
ATOM 1094 C CA . PHE A 1 141 ? -6.414 -11.205 5.504 1.00 87.50 141 PHE A CA 1
ATOM 1095 C C . PHE A 1 141 ? -5.389 -11.909 4.620 1.00 87.50 141 PHE A C 1
ATOM 1097 O O . PHE A 1 141 ? -5.357 -11.660 3.417 1.00 87.50 141 PHE A O 1
ATOM 1104 N N . SER A 1 142 ? -4.537 -12.763 5.199 1.00 92.19 142 SER A N 1
ATOM 1105 C CA . SER A 1 142 ? -3.411 -13.391 4.496 1.00 92.19 142 SER A CA 1
ATOM 1106 C C . SER A 1 142 ? -2.526 -12.369 3.758 1.00 92.19 142 SER A C 1
ATOM 1108 O O . SER A 1 142 ? -1.916 -12.647 2.722 1.00 92.19 142 SER A O 1
ATOM 1110 N N . ALA A 1 143 ? -2.446 -11.149 4.291 1.00 94.50 143 ALA A N 1
ATOM 1111 C CA . ALA A 1 143 ? -1.677 -10.068 3.712 1.00 94.50 143 ALA A CA 1
ATOM 1112 C C . ALA A 1 143 ? -0.197 -10.216 4.082 1.00 94.50 143 ALA A C 1
ATOM 1114 O O . ALA A 1 143 ? 0.198 -10.174 5.244 1.00 94.50 143 ALA A O 1
ATOM 1115 N N . ARG A 1 144 ? 0.655 -10.337 3.064 1.00 95.88 144 ARG A N 1
ATOM 1116 C CA . ARG A 1 144 ? 2.112 -10.496 3.232 1.00 95.88 144 ARG A CA 1
ATOM 1117 C C . ARG A 1 144 ? 2.847 -9.205 3.613 1.00 95.88 144 ARG A C 1
ATOM 1119 O O . ARG A 1 144 ? 3.973 -9.263 4.113 1.00 95.88 144 ARG A O 1
ATOM 1126 N N . THR A 1 145 ? 2.257 -8.050 3.302 1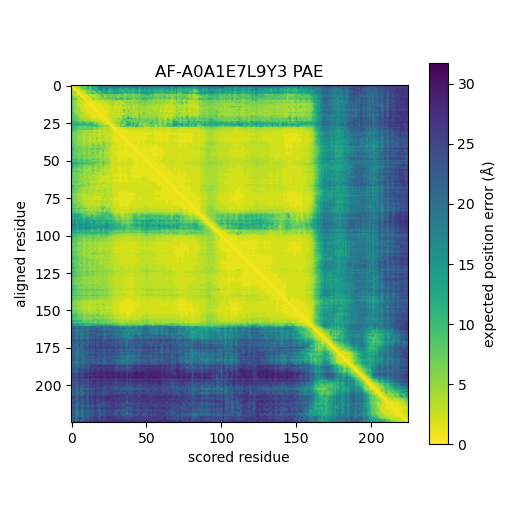.00 97.31 145 THR A N 1
ATOM 1127 C CA . THR A 1 145 ? 2.852 -6.717 3.482 1.00 97.31 145 THR A CA 1
ATOM 1128 C C . THR A 1 145 ? 1.770 -5.674 3.785 1.00 97.31 145 THR A C 1
ATOM 1130 O O . THR A 1 145 ? 0.595 -5.874 3.480 1.00 97.31 145 THR A O 1
ATOM 1133 N N . ALA A 1 146 ? 2.159 -4.525 4.349 1.00 96.50 146 ALA A N 1
ATOM 1134 C CA . ALA A 1 146 ? 1.227 -3.426 4.619 1.00 96.50 146 ALA A CA 1
ATOM 1135 C C . ALA A 1 146 ? 0.558 -2.833 3.353 1.00 96.50 146 ALA A C 1
ATOM 1137 O O . ALA A 1 146 ? -0.646 -2.588 3.397 1.00 96.50 146 ALA A O 1
ATOM 1138 N N . PRO A 1 147 ? 1.257 -2.633 2.213 1.00 97.25 147 PRO A N 1
ATOM 1139 C CA . PRO A 1 147 ? 0.601 -2.219 0.968 1.00 97.25 147 PRO A CA 1
ATOM 1140 C C . PRO A 1 147 ? -0.452 -3.222 0.484 1.00 97.25 147 PRO A C 1
ATOM 1142 O O . PRO A 1 147 ? -1.533 -2.818 0.067 1.00 97.25 147 PRO A O 1
ATOM 1145 N N . HIS A 1 148 ? -0.182 -4.523 0.617 1.00 96.50 148 HIS A N 1
ATOM 1146 C CA . HIS A 1 148 ? -1.138 -5.577 0.273 1.00 96.50 148 HIS A CA 1
ATOM 1147 C C . HIS A 1 148 ? -2.362 -5.573 1.190 1.00 96.50 148 HIS A C 1
ATOM 1149 O O . HIS A 1 148 ? -3.494 -5.634 0.719 1.00 96.50 148 HIS A O 1
ATOM 1155 N N . ALA A 1 149 ? -2.147 -5.402 2.495 1.00 95.25 149 ALA A N 1
ATOM 1156 C CA . ALA A 1 149 ? -3.219 -5.211 3.467 1.00 95.25 149 ALA A CA 1
ATOM 1157 C C . ALA A 1 149 ? -4.138 -4.031 3.092 1.00 95.25 149 ALA A C 1
ATOM 1159 O O . ALA A 1 149 ? -5.361 -4.165 3.122 1.00 95.25 149 ALA A O 1
ATOM 1160 N N . VAL A 1 150 ? -3.558 -2.895 2.688 1.00 96.06 150 VAL A N 1
ATOM 1161 C CA . VAL A 1 150 ? -4.313 -1.720 2.225 1.00 96.06 150 VAL A CA 1
ATOM 1162 C C . VAL A 1 150 ? -5.075 -2.004 0.928 1.00 96.06 150 VAL A C 1
ATOM 1164 O O . VAL A 1 150 ? -6.235 -1.604 0.821 1.00 96.06 150 VAL A O 1
ATOM 1167 N N . ALA A 1 151 ? -4.469 -2.706 -0.033 1.00 95.50 151 ALA A N 1
ATOM 1168 C CA . ALA A 1 151 ? -5.134 -3.072 -1.284 1.00 95.50 151 ALA A CA 1
ATOM 1169 C C . ALA A 1 151 ? -6.380 -3.939 -1.034 1.00 95.50 151 ALA A C 1
ATOM 1171 O O . ALA A 1 151 ? -7.474 -3.588 -1.479 1.00 95.50 151 ALA A O 1
ATOM 1172 N N . LEU A 1 152 ? -6.239 -5.012 -0.243 1.00 93.69 152 LEU A N 1
ATOM 1173 C CA . LEU A 1 152 ? -7.350 -5.897 0.129 1.00 93.69 152 LEU A CA 1
ATOM 1174 C C . LEU A 1 152 ? -8.453 -5.147 0.888 1.00 93.69 152 LEU A C 1
ATOM 1176 O O . LEU A 1 152 ? -9.641 -5.357 0.636 1.00 93.69 152 LEU A O 1
ATOM 1180 N N . TYR A 1 153 ? -8.068 -4.248 1.799 1.00 93.19 153 TYR A N 1
ATOM 1181 C CA . TYR A 1 153 ? -9.005 -3.405 2.541 1.00 93.19 153 TYR A CA 1
ATOM 1182 C C . TYR A 1 153 ? -9.824 -2.497 1.617 1.00 93.19 153 TYR A C 1
ATOM 1184 O O . TYR A 1 153 ? -11.054 -2.482 1.697 1.00 93.19 153 TYR A O 1
ATOM 1192 N N . ARG A 1 154 ? -9.160 -1.769 0.709 1.00 92.81 154 ARG A N 1
ATOM 1193 C CA . ARG A 1 154 ? -9.821 -0.855 -0.236 1.00 92.81 154 ARG A CA 1
ATOM 1194 C C . ARG A 1 154 ? -10.759 -1.592 -1.175 1.00 92.81 154 ARG A C 1
ATOM 1196 O O . ARG A 1 154 ? -11.884 -1.150 -1.379 1.00 92.81 154 ARG A O 1
ATOM 1203 N N . GLN A 1 155 ? -10.332 -2.739 -1.681 1.00 90.31 155 GLN A N 1
ATOM 1204 C CA . GLN A 1 155 ? -11.178 -3.585 -2.503 1.00 90.31 155 GLN A CA 1
ATOM 1205 C C . GLN A 1 155 ? -12.436 -4.049 -1.768 1.00 90.31 155 GLN A C 1
ATOM 1207 O O . GLN A 1 155 ? -13.519 -4.003 -2.344 1.00 90.31 155 GLN A O 1
ATOM 1212 N N . ARG A 1 156 ? -12.314 -4.464 -0.501 1.00 88.12 156 ARG A N 1
ATOM 1213 C CA . ARG A 1 156 ? -13.472 -4.894 0.289 1.00 88.12 156 ARG A CA 1
ATOM 1214 C C . ARG A 1 156 ? -14.443 -3.746 0.559 1.00 88.12 156 ARG A C 1
ATOM 1216 O O . ARG A 1 156 ? -15.648 -3.955 0.536 1.00 88.12 156 ARG A O 1
ATOM 1223 N N . ILE A 1 157 ? -13.946 -2.531 0.793 1.00 87.12 157 ILE A N 1
ATOM 1224 C CA . ILE A 1 157 ? -14.823 -1.357 0.910 1.00 87.12 157 ILE A CA 1
ATOM 1225 C C . ILE A 1 157 ? -15.540 -1.097 -0.414 1.00 87.12 157 ILE A C 1
ATOM 1227 O O . ILE A 1 157 ? -16.752 -0.899 -0.412 1.00 87.12 157 ILE A O 1
ATOM 1231 N N . ASN A 1 158 ? -14.819 -1.154 -1.534 1.00 84.00 158 ASN A N 1
ATOM 1232 C CA . ASN A 1 158 ? -15.398 -0.930 -2.855 1.00 84.00 158 ASN A CA 1
ATOM 1233 C C . ASN A 1 158 ? -16.430 -2.007 -3.226 1.00 84.00 158 ASN A C 1
ATOM 1235 O O . ASN A 1 158 ? -17.424 -1.677 -3.857 1.00 84.00 158 ASN A O 1
ATOM 1239 N N . SER A 1 159 ? -16.249 -3.268 -2.812 1.00 81.25 159 SER A N 1
ATOM 1240 C CA . SER A 1 159 ? -17.235 -4.329 -3.062 1.00 81.25 159 SER A CA 1
ATOM 1241 C C . SER A 1 159 ? -18.492 -4.188 -2.202 1.00 81.25 159 SER A C 1
ATOM 1243 O O . SER A 1 159 ? -19.580 -4.486 -2.674 1.00 81.25 159 SER A O 1
ATOM 1245 N N . VAL A 1 160 ? -18.364 -3.688 -0.968 1.00 78.56 160 VAL A N 1
ATOM 1246 C CA . VAL A 1 160 ? -19.514 -3.359 -0.103 1.00 78.56 160 VAL A CA 1
ATOM 1247 C C . VAL A 1 160 ? -20.246 -2.109 -0.607 1.00 78.56 160 VAL A C 1
ATOM 1249 O O . VAL A 1 160 ? -21.459 -1.995 -0.455 1.00 78.56 160 VAL A O 1
ATOM 1252 N N . GLN A 1 161 ? -19.518 -1.161 -1.198 1.00 68.38 161 GLN A N 1
ATOM 1253 C CA . GLN A 1 161 ? -20.077 0.066 -1.774 1.00 68.38 161 GLN A CA 1
ATOM 1254 C C . GLN A 1 161 ? -20.588 -0.110 -3.208 1.00 68.38 161 GLN A C 1
ATOM 1256 O O . GLN A 1 161 ? -21.331 0.746 -3.689 1.00 68.38 161 GLN A O 1
ATOM 1261 N N . GLY A 1 162 ? -20.208 -1.201 -3.876 1.00 52.53 162 GLY A N 1
ATOM 1262 C CA . GLY A 1 162 ? -20.687 -1.591 -5.193 1.00 52.53 162 GLY A CA 1
ATOM 1263 C C . GLY A 1 162 ? -22.188 -1.849 -5.155 1.00 52.53 162 GLY A C 1
ATOM 1264 O O . GLY A 1 162 ? -22.626 -2.951 -4.858 1.00 52.53 162 GLY A O 1
ATOM 1265 N N . HIS A 1 163 ? -22.954 -0.802 -5.455 1.00 47.03 163 HIS A N 1
ATOM 1266 C CA . HIS A 1 163 ? -24.391 -0.812 -5.705 1.00 47.03 163 HIS A CA 1
ATOM 1267 C C . HIS A 1 163 ? -25.245 -1.414 -4.581 1.00 47.03 163 HIS A C 1
ATOM 1269 O O . HIS A 1 163 ? -25.865 -2.463 -4.743 1.00 47.03 163 HIS A O 1
ATOM 1275 N N . ILE A 1 164 ? -25.446 -0.650 -3.500 1.00 44.84 164 ILE A N 1
ATOM 1276 C CA . ILE A 1 164 ? -26.788 -0.667 -2.906 1.00 44.84 164 ILE A CA 1
ATOM 1277 C C . ILE A 1 164 ? -27.690 0.010 -3.939 1.00 44.84 164 ILE A C 1
ATOM 1279 O O . ILE A 1 164 ? -27.800 1.235 -3.997 1.00 44.84 164 ILE A O 1
ATOM 1283 N N . ASN A 1 165 ? -28.272 -0.797 -4.821 1.00 44.03 165 ASN A N 1
ATOM 1284 C CA . ASN A 1 165 ? -29.330 -0.350 -5.705 1.00 44.03 165 ASN A CA 1
ATOM 1285 C C . ASN A 1 165 ? -30.549 -0.126 -4.804 1.00 44.03 165 ASN A C 1
ATOM 1287 O O . ASN A 1 165 ? -31.315 -1.046 -4.532 1.00 44.03 165 ASN A O 1
ATOM 1291 N N . VAL A 1 166 ? -30.680 1.078 -4.242 1.00 49.62 166 VAL A N 1
ATOM 1292 C CA . VAL A 1 166 ? -31.888 1.465 -3.511 1.00 49.62 166 VAL A CA 1
ATOM 1293 C C . VAL A 1 166 ? -32.953 1.744 -4.567 1.00 49.62 166 VAL A C 1
ATOM 1295 O O . VAL A 1 166 ? -33.233 2.889 -4.915 1.00 49.62 166 VAL A O 1
ATOM 1298 N N . SER A 1 167 ? -33.513 0.683 -5.144 1.00 47.12 167 SER A N 1
ATOM 1299 C CA . SER A 1 167 ? -34.721 0.780 -5.949 1.00 47.12 167 SER A CA 1
ATOM 1300 C C . SER A 1 167 ? -35.857 1.167 -5.011 1.00 47.12 167 SER A C 1
ATOM 1302 O O . SER A 1 167 ? -36.349 0.357 -4.229 1.00 47.12 167 SER A O 1
ATOM 1304 N N . CYS A 1 168 ? -36.247 2.438 -5.042 1.00 47.47 168 CYS A N 1
ATOM 1305 C CA . CYS A 1 168 ? -37.460 2.876 -4.378 1.00 47.47 168 CYS A CA 1
ATOM 1306 C C . CYS A 1 168 ? -38.654 2.323 -5.169 1.00 47.47 168 CYS A C 1
ATOM 1308 O O . CYS A 1 168 ? -38.949 2.813 -6.260 1.00 47.47 168 CYS A O 1
ATOM 1310 N N . GLU A 1 169 ? -39.349 1.327 -4.611 1.00 50.28 169 GLU A N 1
ATOM 1311 C CA . GLU A 1 169 ? -40.542 0.708 -5.219 1.00 50.28 169 GLU A CA 1
ATOM 1312 C C . GLU A 1 169 ? -41.622 1.735 -5.603 1.00 50.28 169 GLU A C 1
ATOM 1314 O O . GLU A 1 169 ? -42.396 1.509 -6.526 1.00 50.28 169 GLU A O 1
ATOM 1319 N N . ASN A 1 170 ? -41.651 2.897 -4.941 1.00 55.41 170 ASN A N 1
ATOM 1320 C CA . ASN A 1 170 ? -42.655 3.936 -5.173 1.00 55.41 170 ASN A CA 1
ATOM 1321 C C . ASN A 1 170 ? -42.279 4.991 -6.227 1.00 55.41 170 ASN A C 1
ATOM 1323 O O . ASN A 1 170 ? -43.171 5.737 -6.624 1.00 55.41 170 ASN A O 1
ATOM 1327 N N . CYS A 1 171 ? -41.016 5.127 -6.656 1.00 54.66 171 CYS A N 1
ATOM 1328 C CA . CYS A 1 171 ? -40.650 6.199 -7.599 1.00 54.66 171 CYS A CA 1
ATOM 1329 C C . CYS A 1 171 ? -40.010 5.739 -8.912 1.00 54.66 171 CYS A C 1
ATOM 1331 O O . CYS A 1 171 ? -39.734 6.598 -9.744 1.00 54.66 171 CYS A O 1
ATOM 1333 N N . GLN A 1 172 ? -39.776 4.434 -9.114 1.00 56.28 172 GLN A N 1
ATOM 1334 C CA . GLN A 1 172 ? -39.130 3.845 -10.307 1.00 56.28 172 GLN A CA 1
ATOM 1335 C C . GLN A 1 172 ? -37.785 4.487 -10.722 1.00 56.28 172 GLN A C 1
ATOM 1337 O O . GLN A 1 172 ? -37.172 4.059 -11.696 1.00 56.28 172 GLN A O 1
ATOM 1342 N N . SER A 1 173 ? -37.269 5.481 -9.992 1.00 54.44 173 SER A N 1
ATOM 1343 C CA . SER A 1 173 ? -36.009 6.133 -10.313 1.00 54.44 173 SER A CA 1
ATOM 1344 C C . SER A 1 173 ? -34.867 5.336 -9.696 1.00 54.44 173 SER A C 1
ATOM 1346 O O . SER A 1 173 ? -34.679 5.339 -8.477 1.00 54.44 173 SER A O 1
ATOM 1348 N N . SER A 1 174 ? -34.088 4.668 -10.540 1.00 49.34 174 SER A N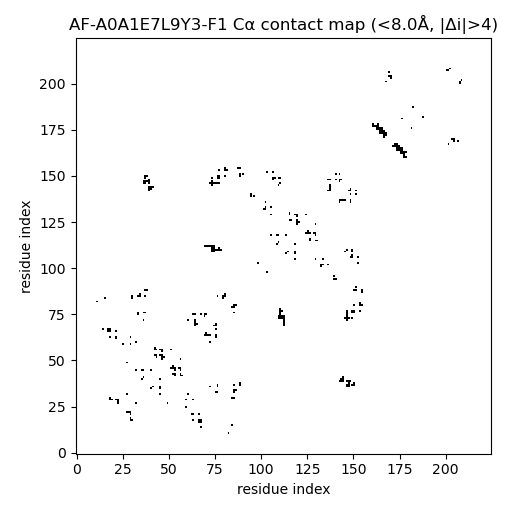 1
ATOM 1349 C CA . SER A 1 174 ? -32.840 4.005 -10.162 1.00 49.34 174 SER A CA 1
ATOM 1350 C C . SER A 1 174 ? -31.734 5.047 -9.987 1.00 49.34 174 SER A C 1
ATOM 1352 O O . SER A 1 174 ? -30.892 5.232 -10.861 1.00 49.34 174 SER A O 1
ATOM 1354 N N . GLN A 1 175 ? -31.742 5.785 -8.877 1.00 52.16 175 GLN A N 1
ATOM 1355 C CA . GLN A 1 175 ? -30.593 6.613 -8.512 1.00 52.16 175 GLN A CA 1
ATOM 1356 C C . GLN A 1 175 ? -29.679 5.821 -7.576 1.00 52.16 175 GLN A C 1
ATOM 1358 O O . GLN A 1 175 ? -29.984 5.620 -6.403 1.00 52.16 175 GLN A O 1
ATOM 1363 N N . CYS A 1 176 ? -28.548 5.361 -8.112 1.00 40.59 176 CYS A N 1
ATOM 1364 C CA . CYS A 1 176 ? -27.467 4.765 -7.335 1.00 40.59 176 CYS A CA 1
ATOM 1365 C C . CYS A 1 176 ? -26.826 5.850 -6.456 1.00 40.59 176 CYS A C 1
ATOM 1367 O O . CYS A 1 176 ? -26.174 6.754 -6.975 1.00 40.59 176 CYS A O 1
ATOM 1369 N N . PHE A 1 177 ? -26.978 5.761 -5.134 1.00 44.62 177 PHE A N 1
ATOM 1370 C CA . PHE A 1 177 ? -26.201 6.573 -4.195 1.00 44.62 177 PHE A CA 1
ATOM 1371 C C . PHE A 1 177 ? -25.089 5.718 -3.592 1.00 44.62 177 PHE A C 1
ATOM 1373 O O . PHE A 1 177 ? -25.351 4.618 -3.102 1.00 44.62 177 PHE A O 1
ATOM 1380 N N . SER A 1 178 ? -23.850 6.215 -3.585 1.00 44.88 178 SER A N 1
ATOM 1381 C CA . SER A 1 178 ? -22.805 5.575 -2.786 1.00 44.88 178 SER A CA 1
ATOM 1382 C C . SER A 1 178 ? -23.085 5.819 -1.297 1.00 44.88 178 SER A C 1
ATOM 1384 O O . SER A 1 178 ? -23.560 6.885 -0.899 1.00 44.88 178 SER A O 1
ATOM 1386 N N . VAL A 1 179 ? -22.765 4.853 -0.431 1.00 47.47 179 VAL A N 1
ATOM 1387 C CA . VAL A 1 179 ? -22.902 5.008 1.035 1.00 47.47 179 VAL A CA 1
ATOM 1388 C C . VAL A 1 179 ? -22.099 6.216 1.550 1.00 47.47 179 VAL A C 1
ATOM 1390 O O . VAL A 1 179 ? -22.471 6.847 2.540 1.00 47.47 179 VAL A O 1
ATOM 1393 N N . PHE A 1 180 ? -21.019 6.575 0.853 1.00 45.12 180 PHE A N 1
ATOM 1394 C CA . PHE A 1 180 ? -20.195 7.735 1.176 1.00 45.12 180 PHE A CA 1
ATOM 1395 C C . PHE A 1 180 ? -20.923 9.061 0.898 1.00 45.12 180 PHE A C 1
ATOM 1397 O O . PHE A 1 180 ? -20.873 9.962 1.736 1.00 45.12 180 PHE A O 1
ATOM 1404 N N . ASP A 1 181 ? -21.676 9.151 -0.205 1.00 50.03 181 ASP A N 1
ATOM 1405 C CA . ASP A 1 181 ? -22.516 10.317 -0.522 1.00 50.03 181 ASP A CA 1
ATOM 1406 C C . ASP A 1 181 ? -23.622 10.518 0.515 1.00 50.03 181 ASP A C 1
ATOM 1408 O O . ASP A 1 181 ? -23.932 11.647 0.894 1.00 50.03 181 ASP A O 1
ATOM 1412 N N . VAL A 1 182 ? -24.205 9.422 1.009 1.00 51.69 182 VAL A N 1
ATOM 1413 C CA . VAL A 1 182 ? -25.231 9.463 2.060 1.00 51.69 182 VAL A CA 1
ATOM 1414 C C . VAL A 1 182 ? -24.632 9.966 3.376 1.00 51.69 182 VAL A C 1
ATOM 1416 O O . VAL A 1 182 ? -25.220 10.822 4.036 1.00 51.69 182 VAL A O 1
ATOM 1419 N N . ARG A 1 183 ? -23.431 9.497 3.736 1.00 47.19 183 ARG A N 1
ATOM 1420 C CA . ARG A 1 183 ? -22.733 9.909 4.963 1.00 47.19 183 ARG A CA 1
ATOM 1421 C C . ARG A 1 183 ? -22.288 11.375 4.922 1.00 47.19 183 ARG A C 1
ATOM 1423 O O . ARG A 1 183 ? -22.435 12.067 5.925 1.00 47.19 183 ARG A O 1
ATOM 1430 N N . GLN A 1 184 ? -21.817 11.871 3.775 1.00 52.34 184 GLN A N 1
ATOM 1431 C CA . GLN A 1 184 ? -21.505 13.296 3.608 1.00 52.34 184 GLN A CA 1
ATOM 1432 C C . GLN A 1 184 ? -22.757 14.181 3.622 1.00 52.34 184 GLN A C 1
ATOM 1434 O O . GLN A 1 184 ? -22.736 15.244 4.237 1.00 52.34 184 GLN A O 1
ATOM 1439 N N . LYS A 1 185 ? -23.852 13.760 2.974 1.00 51.44 185 LYS A N 1
ATOM 1440 C CA . LYS A 1 185 ? -25.083 14.565 2.895 1.00 51.44 185 LYS A CA 1
ATOM 1441 C C . LYS A 1 185 ? -25.861 14.640 4.209 1.00 51.44 185 LYS A C 1
ATOM 1443 O O . LYS A 1 185 ? -26.591 15.607 4.403 1.00 51.44 185 LYS A O 1
ATOM 1448 N N . LEU A 1 186 ? -25.740 13.648 5.094 1.00 50.06 186 LEU A N 1
ATOM 1449 C CA . LEU A 1 186 ? -26.532 13.591 6.330 1.00 50.06 186 LEU A CA 1
ATOM 1450 C C . LEU A 1 186 ? -25.870 14.241 7.557 1.00 50.06 186 LEU A C 1
ATOM 1452 O O . LEU A 1 186 ? -26.564 14.452 8.551 1.00 50.06 186 LEU A O 1
ATOM 1456 N N . GLY A 1 187 ? -24.584 14.605 7.488 1.00 39.44 187 GLY A N 1
ATOM 1457 C CA . GLY A 1 187 ? -23.838 15.174 8.616 1.00 39.44 187 GLY A CA 1
ATOM 1458 C C . GLY A 1 187 ? -23.590 14.161 9.747 1.00 39.44 187 GLY A C 1
ATOM 1459 O O . GLY A 1 187 ? -24.431 13.325 10.073 1.00 39.44 187 GLY A O 1
ATOM 1460 N N . GLU A 1 188 ? -22.416 14.226 10.379 1.00 45.31 188 GLU A N 1
ATOM 1461 C CA . GLU A 1 188 ? -21.957 13.221 11.357 1.00 45.31 188 GLU A CA 1
ATOM 1462 C C . GLU A 1 188 ? -22.836 13.099 12.619 1.00 45.31 188 GLU A C 1
ATOM 1464 O O . GLU A 1 188 ? -22.775 12.089 13.315 1.00 45.31 188 GLU A O 1
ATOM 1469 N N . GLN A 1 189 ? -23.702 14.076 12.912 1.00 41.28 189 GLN A N 1
ATOM 1470 C CA . GLN A 1 189 ? -24.440 14.136 14.181 1.00 41.28 189 GLN A CA 1
ATOM 1471 C C . GLN A 1 189 ? -25.696 13.256 14.281 1.00 41.28 189 GLN A C 1
ATOM 1473 O O . GLN A 1 189 ? -26.219 13.095 15.382 1.00 41.28 189 GLN A O 1
ATOM 1478 N N . LYS A 1 190 ? -26.202 12.668 13.188 1.00 43.19 190 LYS A N 1
ATOM 1479 C CA . LYS A 1 190 ? -27.470 11.903 13.221 1.00 43.19 190 LYS A CA 1
ATOM 1480 C C . LYS A 1 190 ? -27.334 10.385 13.185 1.00 43.19 190 LYS A C 1
ATOM 1482 O O . LYS A 1 190 ? -28.342 9.689 13.269 1.00 43.19 190 LYS A O 1
ATOM 1487 N N . TRP A 1 191 ? -26.119 9.856 13.104 1.00 37.47 191 TRP A N 1
ATOM 1488 C CA . TRP A 1 191 ? -25.889 8.412 13.089 1.00 37.47 191 TRP A CA 1
ATOM 1489 C C . TRP A 1 191 ? -25.696 7.871 14.514 1.00 37.47 191 TRP A C 1
ATOM 1491 O O . TRP A 1 191 ? -24.610 7.454 14.902 1.00 37.47 191 TRP A O 1
ATOM 1501 N N . LYS A 1 192 ? -26.768 7.887 15.317 1.00 36.59 192 LYS A N 1
ATOM 1502 C CA . LYS A 1 192 ? -26.873 6.988 16.473 1.00 36.59 192 LYS A CA 1
ATOM 1503 C C . LYS A 1 192 ? -27.563 5.719 15.996 1.00 36.59 192 LYS A C 1
ATOM 1505 O O . LYS A 1 192 ? -28.731 5.747 15.620 1.00 36.59 192 LYS A O 1
ATOM 1510 N N . SER A 1 193 ? -26.797 4.635 15.935 1.00 42.56 193 SER A N 1
ATOM 1511 C CA . SER A 1 193 ? -27.288 3.301 15.611 1.00 42.56 193 SER A CA 1
ATOM 1512 C C . SER A 1 193 ? -28.048 2.738 16.808 1.00 42.56 193 SER A C 1
ATOM 1514 O O . SER A 1 193 ? -27.520 1.896 17.531 1.00 42.56 193 SER A O 1
ATOM 1516 N N . ASP A 1 194 ? -29.269 3.207 17.016 1.00 34.38 194 ASP A N 1
ATOM 1517 C CA . ASP A 1 194 ? -30.230 2.422 17.769 1.00 34.38 194 ASP A CA 1
ATOM 1518 C C . ASP A 1 194 ? -31.051 1.593 16.782 1.00 34.38 194 ASP A C 1
ATOM 1520 O O . ASP A 1 194 ? -31.316 2.000 15.652 1.00 34.38 194 ASP A O 1
ATOM 1524 N N . GLN A 1 195 ? -31.303 0.371 17.232 1.00 43.84 195 GLN A N 1
ATOM 1525 C CA . GLN A 1 195 ? -32.095 -0.724 16.683 1.00 43.84 195 GLN A CA 1
ATOM 1526 C C . GLN A 1 195 ? -33.190 -0.315 15.667 1.00 43.84 195 GLN A C 1
ATOM 1528 O O . GLN A 1 195 ? -33.766 0.757 15.781 1.00 43.84 195 GLN A O 1
ATOM 1533 N N . TYR A 1 196 ? -33.523 -1.237 14.748 1.00 38.22 196 TYR A N 1
ATOM 1534 C CA . TYR A 1 196 ? -34.679 -1.286 13.819 1.00 38.22 196 TYR A CA 1
ATOM 1535 C C . TYR A 1 196 ? -34.383 -1.237 12.308 1.00 38.22 196 TYR A C 1
ATOM 1537 O O . TYR A 1 196 ? -33.441 -0.613 11.824 1.00 38.22 196 TYR A O 1
ATOM 1545 N N . GLY A 1 197 ? -35.229 -1.978 11.576 1.00 39.88 197 GLY A N 1
ATOM 1546 C CA . GLY A 1 197 ? -35.214 -2.190 10.131 1.00 39.88 197 GLY A CA 1
ATOM 1547 C C . GLY A 1 197 ? -35.063 -0.900 9.329 1.00 39.88 197 GLY A C 1
ATOM 1548 O O . GLY A 1 197 ? -35.749 0.098 9.550 1.00 39.88 197 GLY A O 1
ATOM 1549 N N . GLN A 1 198 ? -34.123 -0.932 8.391 1.00 40.03 198 GLN A N 1
ATOM 1550 C CA . GLN A 1 198 ? -33.675 0.244 7.660 1.00 40.03 198 GLN A CA 1
ATOM 1551 C C . GLN A 1 198 ? -34.708 0.661 6.612 1.00 40.03 198 GLN A C 1
ATOM 1553 O O . GLN A 1 198 ? -34.729 0.159 5.492 1.00 40.03 198 GLN A O 1
ATOM 1558 N N . SER A 1 199 ? -35.553 1.622 6.977 1.00 39.50 199 SER A N 1
ATOM 1559 C CA . SER A 1 199 ? -36.338 2.397 6.017 1.00 39.50 199 SER A CA 1
ATOM 1560 C C . SER A 1 199 ? -35.452 3.527 5.488 1.00 39.50 199 SER A C 1
ATOM 1562 O O . SER A 1 199 ? -35.161 4.480 6.212 1.00 39.50 199 SER A O 1
ATOM 1564 N N . PHE A 1 200 ? -34.974 3.422 4.248 1.00 45.62 200 PHE A N 1
ATOM 1565 C CA . PHE A 1 200 ? -34.159 4.468 3.627 1.00 45.62 200 PHE A CA 1
ATOM 1566 C C . PHE A 1 200 ? -35.033 5.640 3.158 1.00 45.62 200 PHE A C 1
ATOM 1568 O O . PHE A 1 200 ? -36.050 5.463 2.488 1.00 45.62 200 PHE A O 1
ATOM 1575 N N . TRP A 1 201 ? -34.632 6.861 3.516 1.00 48.50 201 TRP A N 1
ATOM 1576 C CA . TRP A 1 201 ? -35.343 8.093 3.178 1.00 48.50 201 TRP A CA 1
ATOM 1577 C C . TRP A 1 201 ? -34.993 8.537 1.749 1.00 48.50 201 TRP A C 1
ATOM 1579 O O . TRP A 1 201 ? -33.854 8.915 1.478 1.00 48.50 201 TRP A O 1
ATOM 1589 N N . CYS A 1 202 ? -35.961 8.493 0.828 1.00 51.50 202 CYS A N 1
ATOM 1590 C CA . CYS A 1 202 ? -35.816 9.050 -0.518 1.00 51.50 202 CYS A CA 1
ATOM 1591 C C . CYS A 1 202 ? -36.347 10.500 -0.536 1.00 51.50 202 CYS A C 1
ATOM 1593 O O . CYS A 1 202 ? -37.564 10.688 -0.449 1.00 51.50 202 CYS A O 1
ATOM 1595 N N . PRO A 1 203 ? -35.488 11.530 -0.679 1.00 51.78 203 PRO A N 1
ATOM 1596 C CA . PRO A 1 203 ? -35.915 12.936 -0.665 1.00 51.78 203 PRO A CA 1
ATOM 1597 C C . PRO A 1 203 ? -36.874 13.313 -1.807 1.00 51.78 203 PRO A C 1
ATOM 1599 O O . PRO A 1 203 ? -37.616 14.283 -1.676 1.00 51.78 203 PRO A O 1
ATOM 1602 N N . ASN A 1 204 ? -36.897 12.534 -2.894 1.00 55.38 204 ASN A N 1
ATOM 1603 C CA . ASN A 1 204 ? -37.757 12.752 -4.061 1.00 55.38 204 ASN A CA 1
ATOM 1604 C C . ASN A 1 204 ? -39.030 11.889 -4.063 1.00 55.38 204 ASN A C 1
ATOM 1606 O O . ASN A 1 204 ? -39.744 11.877 -5.060 1.00 55.38 204 ASN A O 1
ATOM 1610 N N . CYS A 1 205 ? -39.338 11.161 -2.981 1.00 50.72 205 CYS A N 1
ATOM 1611 C CA . CYS A 1 205 ? -40.535 10.324 -2.922 1.00 50.72 205 CYS A CA 1
ATOM 1612 C C . CYS A 1 205 ? -41.707 11.086 -2.259 1.00 50.72 205 CYS A C 1
ATOM 1614 O O . CYS A 1 205 ? -41.739 11.213 -1.028 1.00 50.72 205 CYS A O 1
ATOM 1616 N N . PRO A 1 206 ? -42.704 11.580 -3.025 1.00 52.53 206 PRO A N 1
ATOM 1617 C CA . PRO A 1 206 ? -43.766 12.449 -2.502 1.00 52.53 206 PRO A CA 1
ATOM 1618 C C . PRO A 1 206 ? -44.636 11.780 -1.423 1.00 52.53 206 PRO A C 1
ATOM 1620 O O . PRO A 1 206 ? -45.111 12.452 -0.509 1.00 52.53 206 PRO A O 1
ATOM 1623 N N . ARG A 1 207 ? -44.775 10.446 -1.459 1.00 48.97 207 ARG A N 1
ATOM 1624 C CA . ARG A 1 207 ? -45.577 9.653 -0.504 1.00 48.97 207 ARG A CA 1
ATOM 1625 C C . ARG A 1 207 ? -45.002 9.586 0.919 1.00 48.97 207 ARG A C 1
ATOM 1627 O O . ARG A 1 207 ? -45.743 9.424 1.886 1.00 48.97 207 ARG A O 1
ATOM 1634 N N . VAL A 1 208 ? -43.682 9.714 1.061 1.00 49.97 208 VAL A N 1
ATOM 1635 C CA . VAL A 1 208 ? -43.004 9.660 2.371 1.00 49.97 208 VAL A CA 1
ATOM 1636 C C . VAL A 1 208 ? -43.031 11.036 3.043 1.00 49.97 208 VAL A C 1
ATOM 1638 O O . VAL A 1 208 ? -43.190 11.140 4.259 1.00 49.97 208 VAL A O 1
ATOM 1641 N N . ASN A 1 209 ? -42.974 12.109 2.248 1.00 45.69 209 ASN A N 1
ATOM 1642 C CA . ASN A 1 209 ? -43.027 13.481 2.751 1.00 45.69 209 ASN A CA 1
ATOM 1643 C C . ASN A 1 209 ? -44.392 13.856 3.356 1.00 45.69 209 ASN A C 1
ATOM 1645 O O . ASN A 1 209 ? -44.428 14.618 4.321 1.00 45.69 209 ASN A O 1
ATOM 1649 N N . SER A 1 210 ? -45.506 13.313 2.851 1.00 48.41 210 SER A N 1
ATOM 1650 C CA . SER A 1 210 ? -46.842 13.564 3.416 1.00 48.41 210 SER A CA 1
ATOM 1651 C C . SER A 1 210 ? -47.040 12.873 4.769 1.00 48.41 210 SER A C 1
ATOM 1653 O O . SER A 1 210 ? -47.461 13.514 5.730 1.00 48.41 210 SER A O 1
ATOM 1655 N N . SER A 1 211 ? -46.655 11.601 4.872 1.00 49.88 211 SER A N 1
ATOM 1656 C CA . SER A 1 211 ? -46.817 10.782 6.083 1.00 49.88 211 SER A CA 1
ATOM 1657 C C . SER A 1 211 ? -45.959 11.290 7.250 1.00 49.88 211 SER A C 1
ATOM 1659 O O . SER A 1 211 ? -46.409 11.340 8.394 1.00 49.88 211 SER A O 1
ATOM 1661 N N . ILE A 1 212 ? -44.736 11.747 6.963 1.00 49.81 212 ILE A N 1
ATOM 1662 C CA . ILE A 1 212 ? -43.828 12.298 7.979 1.00 49.81 212 ILE A CA 1
ATOM 1663 C C . ILE A 1 212 ? -44.218 13.728 8.367 1.00 49.81 212 ILE A C 1
ATOM 1665 O O . ILE A 1 212 ? -44.169 14.056 9.551 1.00 49.81 212 ILE A O 1
ATOM 1669 N N . ARG A 1 213 ? -44.660 14.579 7.424 1.00 52.31 213 ARG A N 1
ATOM 1670 C CA . ARG A 1 213 ? -45.229 15.895 7.776 1.00 52.31 213 ARG A CA 1
ATOM 1671 C C . ARG A 1 213 ? -46.474 15.744 8.643 1.00 52.31 213 ARG A C 1
ATOM 1673 O O . ARG A 1 213 ? -46.601 16.474 9.620 1.00 52.31 213 ARG A O 1
ATOM 1680 N N . ALA A 1 214 ? -47.339 14.776 8.343 1.00 51.94 214 ALA A N 1
ATOM 1681 C CA . ALA A 1 214 ? -48.499 14.466 9.169 1.00 51.94 214 ALA A CA 1
ATOM 1682 C C . ALA A 1 214 ? -48.084 14.019 10.582 1.00 51.94 214 ALA A C 1
ATOM 1684 O O . ALA A 1 214 ? -48.574 14.576 11.561 1.00 51.94 214 ALA A O 1
ATOM 1685 N N . ALA A 1 215 ? -47.114 13.106 10.709 1.00 49.28 215 ALA A N 1
ATOM 1686 C CA . ALA A 1 215 ? -46.613 12.651 12.009 1.00 49.28 215 ALA A CA 1
ATOM 1687 C C . ALA A 1 215 ? -45.891 13.756 12.809 1.00 49.28 215 ALA A C 1
ATOM 1689 O O . ALA A 1 215 ? -46.031 13.839 14.029 1.00 49.28 215 ALA A O 1
ATOM 1690 N N . HIS A 1 216 ? -45.133 14.628 12.140 1.00 48.50 216 HIS A N 1
ATOM 1691 C CA . HIS A 1 216 ? -44.448 15.760 12.769 1.00 48.50 216 HIS A CA 1
ATOM 1692 C C . HIS A 1 216 ? -45.437 16.850 13.219 1.00 48.50 216 HIS A C 1
ATOM 1694 O O . HIS A 1 216 ? -45.294 17.404 14.309 1.00 48.50 216 HIS A O 1
ATOM 1700 N N . ASN A 1 217 ? -46.471 17.130 12.421 1.00 60.41 217 ASN A N 1
ATOM 1701 C CA . ASN A 1 217 ? -47.529 18.078 12.779 1.00 60.41 217 ASN A CA 1
ATOM 1702 C C . ASN A 1 217 ? -48.419 17.540 13.910 1.00 60.41 217 ASN A C 1
ATOM 1704 O O . ASN A 1 217 ? -48.754 18.295 14.818 1.00 60.41 217 ASN A O 1
ATOM 1708 N N . ALA A 1 218 ? -48.717 16.236 13.917 1.00 60.00 218 ALA A N 1
ATOM 1709 C CA . ALA A 1 218 ? -49.452 15.586 15.001 1.00 60.00 218 ALA A CA 1
ATOM 1710 C C . ALA A 1 218 ? -48.706 15.664 16.345 1.00 60.00 218 ALA A C 1
ATOM 1712 O O . ALA A 1 218 ? -49.328 15.914 17.372 1.00 60.00 218 ALA A O 1
ATOM 1713 N N . ARG A 1 219 ? -47.369 15.534 16.351 1.00 58.75 219 ARG A N 1
ATOM 1714 C CA . ARG A 1 219 ? -46.566 15.697 17.579 1.00 58.75 219 ARG A CA 1
ATOM 1715 C C . ARG A 1 219 ? -46.544 17.134 18.093 1.00 58.75 219 ARG A C 1
ATOM 1717 O O . ARG A 1 219 ? -46.586 17.332 19.298 1.00 58.75 219 ARG A O 1
ATOM 1724 N N . ARG A 1 220 ? -46.513 18.136 17.206 1.00 57.88 220 ARG A N 1
ATOM 1725 C CA . ARG A 1 220 ? -46.592 19.550 17.619 1.00 57.88 220 ARG A CA 1
ATOM 1726 C C . ARG A 1 220 ? -47.942 19.908 18.239 1.00 57.88 220 ARG A C 1
ATOM 1728 O O . ARG A 1 220 ? -47.970 20.706 19.167 1.00 57.88 220 ARG A O 1
ATOM 1735 N N . ALA A 1 221 ? -49.026 19.297 17.763 1.00 63.66 221 ALA A N 1
ATOM 1736 C CA . ALA A 1 221 ? -50.374 19.518 18.285 1.00 63.66 221 ALA A CA 1
ATOM 1737 C C . ALA A 1 221 ? -50.623 18.900 19.678 1.00 63.66 221 ALA A C 1
ATOM 1739 O O . ALA A 1 221 ? -51.601 19.255 20.322 1.00 63.66 221 ALA A O 1
ATOM 1740 N N . GLN A 1 222 ? -49.759 17.994 20.151 1.00 62.00 222 GLN A N 1
ATOM 1741 C CA . GLN A 1 222 ? -49.914 17.293 21.436 1.00 62.00 222 GLN A CA 1
ATOM 1742 C C . GLN A 1 222 ? -49.049 17.868 22.567 1.00 62.00 222 GLN A C 1
ATOM 1744 O O . GLN A 1 222 ? -48.969 17.263 23.631 1.00 62.00 222 GLN A O 1
ATOM 1749 N N . THR A 1 223 ? -48.402 19.017 22.363 1.00 51.88 223 THR A N 1
ATOM 1750 C CA . THR A 1 223 ? -47.630 19.691 23.421 1.00 51.88 223 THR A CA 1
ATOM 1751 C C . THR A 1 223 ? -48.532 20.725 24.101 1.00 51.88 223 THR A C 1
ATOM 1753 O O . THR A 1 223 ? -48.845 21.727 23.454 1.00 51.88 223 THR A O 1
ATOM 1756 N N . PRO A 1 224 ? -48.994 20.509 25.349 1.00 54.62 224 PRO A N 1
ATOM 1757 C CA . PRO A 1 224 ? -49.738 21.528 26.083 1.00 54.62 224 PRO A CA 1
ATOM 1758 C C . PRO A 1 224 ? -48.796 22.686 26.433 1.00 54.62 224 PRO A C 1
ATOM 1760 O O . PRO A 1 224 ? -47.608 22.450 26.670 1.00 54.62 224 PRO A O 1
ATOM 1763 N N . GLN A 1 225 ? -49.325 23.912 26.418 1.00 57.78 225 GLN A N 1
ATOM 1764 C CA . GLN A 1 225 ? -48.618 25.107 26.896 1.00 57.78 225 GLN A CA 1
ATOM 1765 C C . GLN A 1 225 ? -48.377 25.057 28.403 1.00 57.78 225 GLN A C 1
ATOM 1767 O O . GLN A 1 225 ? -49.255 24.519 29.116 1.00 57.78 225 GLN A O 1
#

Nearest PDB structures (foldseek):
  4gvp-assembly1_A  TM=8.773E-01  e=1.366E-01  Staphylococcus aureus subsp. aureus Mu50
  6cbq-assembly1_A  TM=5.945E-01  e=7.751E-02  Pseudomonas aeruginosa
  7r3h-assembly2_C  TM=6.251E-01  e=1.501E-01  Pseudomonas aeruginosa PAO1
  3szt-assembly1_B  TM=5.826E-01  e=1.079E-01  Pseudomonas aeruginosa
  8dq1-assembly1_D  TM=7.059E-01  e=6.186E-01  Pseudomonas aeruginosa

Organism: NCBI:txid518642

InterPro domains:
  IPR016032 Signal transduction response regulator, C-terminal effector [SSF46894] (102-155)
  IPR036388 Winged helix-like DNA-binding domain superfamily [G3DSA:1.10.10.10] (101-157)